Protein AF-V7HU45-F1 (afdb_monomer)

Structure (mmCIF, N/CA/C/O backbone):
data_AF-V7HU45-F1
#
_entry.id   AF-V7HU45-F1
#
loop_
_atom_site.group_PDB
_atom_site.id
_atom_site.type_symbol
_atom_site.label_atom_id
_atom_site.label_alt_id
_atom_site.label_comp_id
_atom_site.label_asym_id
_atom_site.label_entity_id
_atom_site.label_seq_id
_atom_site.pdbx_PDB_ins_code
_atom_site.Cartn_x
_atom_site.Cartn_y
_atom_site.Cartn_z
_atom_site.occupancy
_atom_site.B_iso_or_equiv
_atom_site.auth_seq_id
_atom_site.auth_comp_id
_atom_site.auth_asym_id
_atom_site.auth_atom_id
_atom_site.pdbx_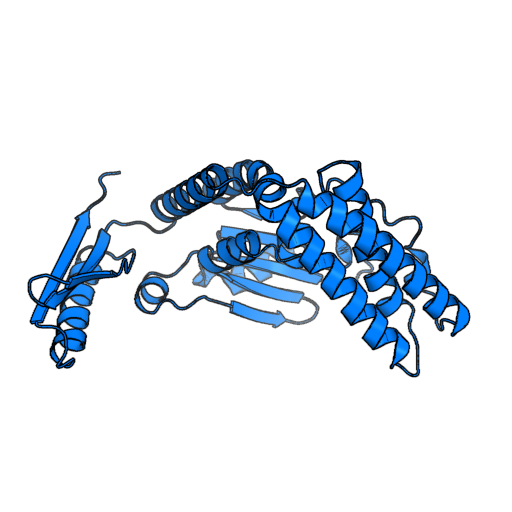PDB_model_num
ATOM 1 N N . MET A 1 1 ? -13.027 -24.525 -5.981 1.00 58.41 1 MET A N 1
ATOM 2 C CA . MET A 1 1 ? -11.658 -23.980 -5.895 1.00 58.41 1 MET A CA 1
ATOM 3 C C . MET A 1 1 ? -11.543 -22.680 -5.090 1.00 58.41 1 MET A C 1
ATOM 5 O O . MET A 1 1 ? -11.059 -22.754 -3.974 1.00 58.41 1 MET A O 1
ATOM 9 N N . PHE A 1 2 ? -12.002 -21.502 -5.554 1.00 62.69 2 PHE A N 1
ATOM 10 C CA . PHE A 1 2 ? -11.857 -20.245 -4.775 1.00 62.69 2 PHE A CA 1
ATOM 11 C C . PHE A 1 2 ? -12.547 -20.285 -3.397 1.00 62.69 2 PHE A C 1
ATOM 13 O O . PHE A 1 2 ? -11.939 -19.937 -2.389 1.00 62.69 2 PHE A O 1
ATOM 20 N N . LEU A 1 3 ? -13.785 -20.790 -3.336 1.00 64.62 3 LEU A N 1
ATOM 21 C CA . LEU A 1 3 ? -14.519 -20.965 -2.075 1.00 64.62 3 LEU A CA 1
ATOM 22 C C . LEU A 1 3 ? -13.834 -21.952 -1.114 1.00 64.62 3 LEU A C 1
ATOM 24 O O . LEU A 1 3 ? -13.905 -21.768 0.095 1.00 64.62 3 LEU A O 1
ATOM 28 N N . GLU A 1 4 ? -13.142 -22.968 -1.634 1.00 72.62 4 GLU A N 1
ATOM 29 C CA . GLU A 1 4 ? -12.383 -23.923 -0.813 1.00 72.62 4 GLU A CA 1
ATOM 30 C C . GLU A 1 4 ? -11.107 -23.286 -0.260 1.00 72.62 4 GLU A C 1
ATOM 32 O O . GLU A 1 4 ? -10.813 -23.463 0.918 1.00 72.62 4 GLU A O 1
ATOM 37 N N . LYS A 1 5 ? -10.396 -22.479 -1.066 1.00 70.12 5 LYS A N 1
ATOM 38 C CA . LYS A 1 5 ? -9.253 -21.685 -0.586 1.00 70.12 5 LYS A CA 1
ATOM 39 C C . LYS A 1 5 ? -9.692 -20.690 0.489 1.00 70.12 5 LYS A C 1
ATOM 41 O O . LYS A 1 5 ? -9.072 -20.638 1.542 1.00 70.12 5 LYS A O 1
ATOM 46 N N . LEU A 1 6 ? -10.797 -19.966 0.284 1.00 68.81 6 LEU A N 1
ATOM 47 C CA . LEU A 1 6 ? -11.360 -19.071 1.303 1.00 68.81 6 LEU A CA 1
ATOM 48 C C . LEU A 1 6 ? -11.744 -19.808 2.586 1.00 68.81 6 LEU A C 1
ATOM 50 O O . LEU A 1 6 ? -11.492 -19.298 3.674 1.00 68.81 6 LEU A O 1
ATOM 54 N N . LYS A 1 7 ? -12.339 -21.000 2.471 1.00 76.19 7 LYS A N 1
ATOM 55 C CA . LYS A 1 7 ? -12.671 -21.828 3.630 1.00 76.19 7 LYS A CA 1
ATOM 56 C C . LYS A 1 7 ? -11.409 -22.233 4.396 1.00 76.19 7 LYS A C 1
ATOM 58 O O . LYS A 1 7 ? -11.364 -22.018 5.598 1.00 76.19 7 LYS A O 1
ATOM 63 N N . LYS A 1 8 ? -10.369 -22.704 3.697 1.00 76.19 8 LYS A N 1
ATOM 64 C CA . LYS A 1 8 ? -9.066 -23.037 4.295 1.00 76.19 8 LYS A CA 1
ATOM 65 C C . LYS A 1 8 ? -8.423 -21.821 4.971 1.00 76.19 8 LYS A C 1
ATOM 67 O O . LYS A 1 8 ? -7.935 -21.938 6.083 1.00 76.19 8 LYS A O 1
ATOM 72 N N . ILE A 1 9 ? -8.456 -20.646 4.337 1.00 76.75 9 ILE A N 1
ATOM 73 C CA . ILE A 1 9 ? -7.937 -19.398 4.922 1.00 76.75 9 ILE A CA 1
ATOM 74 C C . ILE A 1 9 ? -8.707 -19.033 6.192 1.00 76.75 9 ILE A C 1
ATOM 76 O O . ILE A 1 9 ? -8.093 -18.666 7.186 1.00 76.75 9 ILE A O 1
ATOM 80 N N . LYS A 1 10 ? -10.039 -19.151 6.179 1.00 75.62 10 LYS A N 1
ATOM 81 C CA . LYS A 1 10 ? -10.849 -18.925 7.378 1.00 75.62 10 LYS A CA 1
ATOM 82 C C . LYS A 1 10 ? -10.515 -19.922 8.478 1.00 75.62 10 LYS A C 1
ATOM 84 O O . LYS A 1 10 ? -10.294 -19.485 9.588 1.00 75.62 10 LYS A O 1
ATOM 89 N N . GLU A 1 11 ? -10.398 -21.212 8.170 1.00 78.81 11 GLU A N 1
ATOM 90 C CA . GLU A 1 11 ? -9.990 -22.241 9.140 1.00 78.81 11 GLU A CA 1
ATOM 91 C C . GLU A 1 11 ? -8.598 -21.948 9.733 1.00 78.81 11 GLU A C 1
ATOM 93 O O . GLU A 1 11 ? -8.400 -22.087 10.935 1.00 78.81 11 GLU A O 1
ATOM 98 N N . LEU A 1 12 ? -7.649 -21.470 8.919 1.00 73.25 12 LEU A N 1
ATOM 99 C CA . LEU A 1 12 ? -6.307 -21.071 9.368 1.00 73.25 12 LEU A CA 1
ATOM 100 C C . LEU A 1 12 ? -6.298 -19.802 10.235 1.00 73.25 12 LEU A C 1
ATOM 102 O O . LEU A 1 12 ? -5.338 -19.568 10.967 1.00 73.25 12 LEU A O 1
ATOM 106 N N . LEU A 1 13 ? -7.324 -18.959 10.115 1.00 78.06 13 LEU A N 1
ATOM 107 C CA . LEU A 1 13 ? -7.414 -17.651 10.769 1.00 78.06 13 LEU A CA 1
ATOM 108 C C . LEU A 1 13 ? -8.564 -17.564 11.781 1.00 78.06 13 LEU A C 1
ATOM 110 O O . LEU A 1 13 ? -8.791 -16.485 12.326 1.00 78.06 13 LEU A O 1
ATOM 114 N N . ASP A 1 14 ? -9.270 -18.666 12.041 1.00 70.94 14 ASP A N 1
ATOM 115 C CA . ASP A 1 14 ? -10.485 -18.701 12.867 1.00 70.94 14 ASP A CA 1
ATOM 116 C C . ASP A 1 14 ? -10.176 -18.257 14.305 1.00 70.94 14 ASP A C 1
ATOM 118 O O . ASP A 1 14 ? -10.911 -17.481 14.910 1.00 70.94 14 ASP A O 1
ATOM 122 N N . GLU A 1 15 ? -8.993 -18.623 14.808 1.00 64.19 15 GLU A N 1
ATOM 123 C CA . GLU A 1 15 ? -8.490 -18.192 16.118 1.00 64.19 15 GLU A CA 1
ATOM 124 C C . GLU A 1 15 ? -8.082 -16.711 16.165 1.00 64.19 15 GLU A C 1
ATOM 126 O O . GLU A 1 15 ? -7.949 -16.137 17.245 1.00 64.19 15 GLU A O 1
ATOM 131 N N . LYS A 1 16 ? -7.864 -16.073 15.009 1.00 66.00 16 LYS A N 1
ATOM 132 C CA . LYS A 1 16 ? -7.289 -14.725 14.915 1.00 66.00 16 LYS A CA 1
ATOM 133 C C . LYS A 1 16 ? -8.318 -13.622 14.687 1.00 66.00 16 LYS A C 1
ATOM 135 O O . LYS A 1 16 ? -7.908 -12.491 14.476 1.00 66.00 16 LYS A O 1
ATOM 140 N N . GLN A 1 17 ? -9.622 -13.907 14.724 1.00 84.56 17 GLN A N 1
ATOM 141 C CA . GLN A 1 17 ? -10.673 -12.896 14.507 1.00 84.56 17 GLN A CA 1
ATOM 142 C C . GLN A 1 17 ? -10.457 -12.107 13.199 1.00 84.56 17 GLN A C 1
ATOM 144 O O . GLN A 1 17 ? -10.202 -10.901 13.186 1.00 84.56 17 GLN A O 1
ATOM 149 N N . LEU A 1 18 ? -10.506 -12.816 12.069 1.00 89.31 18 LEU A N 1
ATOM 150 C CA . LEU A 1 18 ? -10.385 -12.220 10.739 1.00 89.31 18 LEU A CA 1
ATOM 151 C C . LEU A 1 18 ? -11.484 -11.170 10.495 1.00 89.31 18 LEU A C 1
ATOM 153 O O . LEU A 1 18 ? -12.666 -11.514 10.448 1.00 89.31 18 LEU A O 1
ATOM 157 N N . ILE A 1 19 ? -11.086 -9.921 10.238 1.00 91.88 19 ILE A N 1
ATOM 158 C CA . ILE A 1 19 ? -12.010 -8.813 9.933 1.00 91.88 19 ILE A CA 1
ATOM 159 C C . ILE A 1 19 ? -11.983 -8.394 8.460 1.00 91.88 19 ILE A C 1
ATOM 161 O O . ILE A 1 19 ? -12.974 -7.881 7.948 1.00 91.88 19 ILE A O 1
ATOM 165 N N . GLY A 1 20 ? -10.884 -8.658 7.749 1.00 93.06 20 GLY A N 1
ATOM 166 C CA . GLY A 1 20 ? -10.739 -8.340 6.331 1.00 93.06 20 GLY A CA 1
ATOM 167 C C . GLY A 1 20 ? -9.758 -9.268 5.624 1.00 93.06 20 GLY A C 1
ATOM 168 O O . GLY A 1 20 ? -8.751 -9.671 6.196 1.00 93.06 20 GLY A O 1
ATOM 169 N N . LEU A 1 21 ? -10.029 -9.610 4.367 1.00 93.38 21 LEU A N 1
ATOM 170 C CA . LEU A 1 21 ? -9.139 -10.412 3.530 1.00 93.38 21 LEU A CA 1
ATOM 171 C C . LEU A 1 21 ? -9.082 -9.837 2.122 1.00 93.38 21 LEU A C 1
ATOM 173 O O . LEU A 1 21 ? -10.111 -9.668 1.464 1.00 93.38 21 LEU A O 1
ATOM 177 N N . PHE A 1 22 ? -7.865 -9.616 1.648 1.00 92.94 22 PHE A N 1
ATOM 178 C CA . PHE A 1 22 ? -7.586 -9.047 0.346 1.00 92.94 22 PHE A CA 1
ATOM 179 C C . PHE A 1 22 ? -6.799 -10.015 -0.529 1.00 92.94 22 PHE A C 1
ATOM 181 O O . PHE A 1 22 ? -5.861 -10.658 -0.058 1.00 92.94 22 P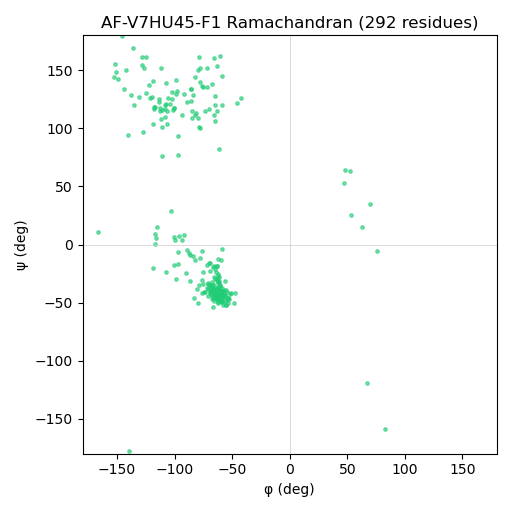HE A O 1
ATOM 188 N N . LEU A 1 23 ? -7.141 -10.061 -1.813 1.00 89.44 23 LEU A N 1
ATOM 189 C CA . LEU A 1 23 ? -6.271 -10.579 -2.859 1.00 89.44 23 LEU A CA 1
ATOM 190 C C . LEU A 1 23 ? -5.192 -9.538 -3.167 1.00 89.44 23 LEU A C 1
ATOM 192 O O . LEU A 1 23 ? -5.488 -8.348 -3.274 1.00 89.44 23 LEU A O 1
ATOM 196 N N . THR A 1 24 ? -3.945 -9.968 -3.323 1.00 87.81 24 THR A N 1
ATOM 197 C CA . THR A 1 24 ? -2.844 -9.083 -3.713 1.00 87.81 24 THR A CA 1
ATOM 198 C C . THR A 1 24 ? -1.919 -9.760 -4.722 1.00 87.81 24 THR A C 1
ATOM 200 O O . THR A 1 24 ? -2.171 -10.871 -5.183 1.00 87.81 24 THR A O 1
ATOM 203 N N . GLY A 1 25 ? -0.850 -9.066 -5.107 1.00 78.06 25 GLY A N 1
ATOM 204 C CA . GLY A 1 25 ? 0.170 -9.601 -5.997 1.00 78.06 25 GLY A CA 1
ATOM 205 C C . GLY A 1 25 ? -0.201 -9.506 -7.475 1.00 78.06 25 GLY A C 1
ATOM 206 O O . GLY A 1 25 ? -0.977 -8.656 -7.913 1.00 78.06 25 GLY A O 1
ATOM 207 N N . SER A 1 26 ? 0.437 -10.343 -8.296 1.00 64.81 26 SER A N 1
ATOM 208 C CA . SER A 1 26 ? 0.328 -10.227 -9.757 1.00 64.81 26 SER A CA 1
ATOM 209 C C . SER A 1 26 ? -1.029 -10.609 -10.342 1.00 64.81 26 SER A C 1
ATOM 211 O O . SER A 1 26 ? -1.296 -10.253 -11.492 1.00 64.81 26 SER A O 1
ATOM 213 N N . THR A 1 27 ? -1.863 -11.299 -9.569 1.00 63.81 27 THR A N 1
ATOM 214 C CA . THR A 1 27 ? -3.240 -11.674 -9.918 1.00 63.81 27 THR A CA 1
ATOM 215 C C . THR A 1 27 ? -4.146 -10.453 -10.100 1.00 63.81 27 THR A C 1
ATOM 217 O O . THR A 1 27 ? -5.083 -10.521 -10.890 1.00 63.81 27 THR A O 1
ATOM 220 N N . LEU A 1 28 ? -3.810 -9.303 -9.498 1.00 62.12 28 LEU A N 1
ATOM 221 C CA . LEU A 1 28 ? -4.546 -8.042 -9.663 1.00 62.12 28 LEU A CA 1
ATOM 222 C C . LEU A 1 28 ? -4.489 -7.453 -11.085 1.00 62.12 28 LEU A C 1
ATOM 224 O O . LEU A 1 28 ? -5.316 -6.625 -11.450 1.00 62.12 28 LEU A O 1
ATOM 228 N N . TYR A 1 29 ? -3.531 -7.866 -11.921 1.00 63.00 29 TYR A N 1
ATOM 229 C CA . TYR A 1 29 ? -3.272 -7.217 -13.217 1.00 63.00 29 TYR A CA 1
ATOM 230 C C . TYR A 1 29 ? -3.800 -7.988 -14.431 1.00 63.00 29 TYR A C 1
ATOM 232 O O . TYR A 1 29 ? -3.202 -7.915 -15.509 1.00 63.00 29 TYR A O 1
ATOM 240 N N . ASN A 1 30 ? -4.872 -8.777 -14.281 1.00 53.16 30 ASN A N 1
ATOM 241 C CA . ASN A 1 30 ? -5.382 -9.663 -15.340 1.00 53.16 30 ASN A CA 1
ATOM 242 C C . ASN A 1 30 ? -4.300 -10.600 -15.925 1.00 53.16 30 ASN A C 1
ATOM 244 O O . ASN A 1 30 ? -4.383 -11.045 -17.079 1.00 53.16 30 ASN A O 1
ATOM 248 N N . ALA A 1 31 ? -3.256 -10.903 -15.143 1.00 46.56 31 ALA A N 1
ATOM 249 C CA . ALA A 1 31 ? -2.416 -12.054 -15.417 1.00 46.56 31 ALA A CA 1
ATOM 250 C C . ALA A 1 31 ? -3.327 -13.258 -15.194 1.00 46.56 31 ALA A C 1
ATOM 252 O O . ALA A 1 31 ? -3.816 -13.443 -14.084 1.00 46.56 31 ALA A O 1
ATOM 253 N N . LYS A 1 32 ? -3.658 -13.978 -16.273 1.00 41.69 32 LYS A N 1
ATOM 254 C CA . LYS A 1 32 ? -4.540 -15.146 -16.218 1.00 41.69 32 LYS A CA 1
ATOM 255 C C . LYS A 1 32 ? -4.161 -15.987 -14.999 1.00 41.69 32 LYS A C 1
ATOM 257 O O . LYS A 1 32 ? -2.981 -16.305 -14.835 1.00 41.69 32 LYS A O 1
ATOM 262 N N . LEU A 1 33 ? -5.158 -16.273 -14.162 1.00 44.25 33 LEU A N 1
ATOM 263 C CA . LEU A 1 33 ? -5.100 -17.315 -13.147 1.00 44.25 33 LEU A CA 1
ATOM 264 C C . LEU A 1 33 ? -4.887 -18.628 -13.903 1.00 44.25 33 LEU A C 1
ATOM 266 O O . LEU A 1 33 ? -5.844 -19.304 -14.261 1.00 44.25 33 LEU A O 1
ATOM 270 N N . ASP A 1 34 ? -3.643 -18.925 -14.258 1.00 46.31 34 ASP A N 1
ATOM 271 C CA . ASP A 1 34 ? -3.279 -20.292 -14.583 1.00 46.31 34 ASP A CA 1
ATOM 272 C C . ASP A 1 34 ? -3.383 -21.074 -13.269 1.00 46.31 34 ASP A C 1
ATOM 274 O O . ASP A 1 34 ? -2.971 -20.573 -12.219 1.00 46.31 34 ASP A O 1
ATOM 278 N N . ASP A 1 35 ? -3.934 -22.287 -13.319 1.00 46.06 35 ASP A N 1
ATOM 279 C CA . ASP A 1 35 ? -4.343 -23.086 -12.150 1.00 46.06 35 ASP A CA 1
ATOM 280 C C . ASP A 1 35 ? -3.210 -23.413 -11.144 1.00 46.06 35 ASP A C 1
ATOM 282 O O . ASP A 1 35 ? -3.473 -23.965 -10.080 1.00 46.06 35 ASP A O 1
ATOM 286 N N . ASN A 1 36 ? -1.962 -23.029 -11.445 1.00 51.72 36 ASN A N 1
ATOM 287 C CA . ASN A 1 36 ? -0.753 -23.259 -10.647 1.00 51.72 36 ASN A CA 1
ATOM 288 C C . ASN A 1 36 ? -0.086 -21.971 -10.115 1.00 51.72 36 ASN A C 1
ATOM 290 O O . ASN A 1 36 ? 1.090 -22.008 -9.749 1.00 51.72 36 ASN A O 1
ATOM 294 N N . GLN A 1 37 ? -0.754 -20.812 -10.134 1.00 58.06 37 GLN A N 1
ATOM 295 C CA . GLN A 1 37 ? -0.135 -19.573 -9.646 1.00 58.06 37 GLN A CA 1
ATOM 296 C C . GLN A 1 37 ? -0.245 -19.410 -8.125 1.00 58.06 37 GLN A C 1
ATOM 298 O O . GLN A 1 37 ? -1.340 -19.446 -7.558 1.00 58.06 37 GLN A O 1
ATOM 303 N N . GLU A 1 38 ? 0.911 -19.151 -7.501 1.00 67.12 38 GLU A N 1
ATOM 304 C CA . GLU A 1 38 ? 1.028 -18.635 -6.134 1.00 67.12 38 GLU A CA 1
ATOM 305 C C . GLU A 1 38 ? 0.049 -17.470 -5.953 1.00 67.12 38 GLU A C 1
ATOM 307 O O . GLU A 1 38 ? 0.059 -16.503 -6.723 1.00 67.12 38 GLU A O 1
ATOM 312 N N . THR A 1 39 ? -0.851 -17.597 -4.981 1.00 78.12 39 THR A N 1
ATOM 313 C CA . THR A 1 39 ? -1.854 -16.576 -4.694 1.00 78.12 39 THR A CA 1
ATOM 314 C 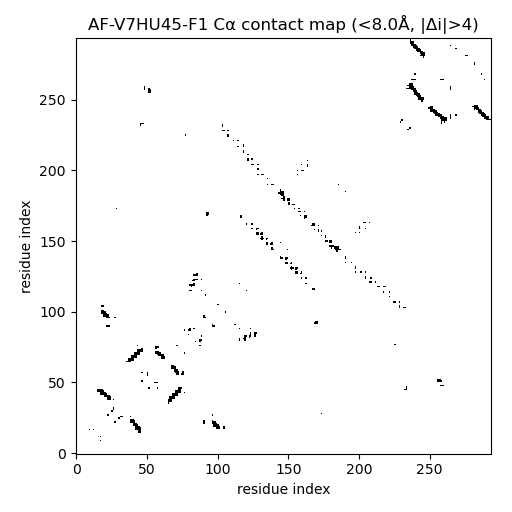C . THR A 1 39 ? -1.473 -15.858 -3.410 1.00 78.12 39 THR A C 1
ATOM 316 O O . THR A 1 39 ? -1.476 -16.454 -2.332 1.00 78.12 39 THR A O 1
ATOM 319 N N . ASP A 1 40 ? -1.158 -14.571 -3.544 1.00 88.50 40 ASP A N 1
ATOM 320 C CA . ASP A 1 40 ? -0.825 -13.711 -2.418 1.00 88.50 40 ASP A CA 1
ATOM 321 C C . ASP A 1 40 ? -2.102 -13.124 -1.800 1.00 88.50 40 ASP A C 1
ATOM 323 O O . ASP A 1 40 ? -2.963 -12.573 -2.497 1.00 88.50 40 ASP A O 1
ATOM 327 N N . TYR A 1 41 ? -2.191 -13.164 -0.475 1.00 91.38 41 TYR A N 1
ATOM 328 C CA . TYR A 1 41 ? -3.271 -12.574 0.302 1.00 91.38 41 TYR A CA 1
ATOM 329 C C . TYR A 1 41 ? -2.736 -11.637 1.381 1.00 91.38 41 TYR A C 1
ATOM 331 O O . TYR A 1 41 ? -1.646 -11.819 1.929 1.00 91.38 41 TYR A O 1
ATOM 339 N N . ILE A 1 42 ? -3.551 -10.645 1.732 1.00 94.56 42 ILE A N 1
ATOM 340 C CA . ILE A 1 42 ? -3.373 -9.848 2.944 1.00 94.56 42 ILE A CA 1
ATOM 341 C C . ILE A 1 42 ? -4.595 -10.053 3.831 1.00 94.56 42 ILE A C 1
ATOM 343 O O . ILE A 1 42 ? -5.712 -9.722 3.441 1.00 94.56 42 ILE A O 1
ATOM 347 N N . ALA A 1 43 ? -4.379 -10.595 5.023 1.00 94.12 43 ALA A N 1
ATOM 348 C CA . ALA A 1 43 ? -5.385 -10.725 6.062 1.00 94.12 43 ALA A CA 1
ATOM 349 C C . ALA A 1 43 ? -5.239 -9.583 7.071 1.00 94.12 43 ALA A C 1
ATOM 351 O O . ALA A 1 43 ? -4.142 -9.301 7.556 1.00 94.12 43 ALA A O 1
ATOM 352 N N . VAL A 1 44 ? -6.358 -8.949 7.398 1.00 94.00 44 VAL A N 1
ATOM 353 C CA . VAL A 1 44 ? -6.478 -7.979 8.481 1.00 94.00 44 VAL A CA 1
ATOM 354 C C . VAL A 1 44 ? -7.264 -8.643 9.599 1.00 94.00 44 VAL A C 1
ATOM 356 O O . VAL A 1 44 ? -8.394 -9.093 9.395 1.00 94.00 44 VAL A O 1
ATOM 359 N N . VAL A 1 45 ? -6.645 -8.725 10.767 1.00 91.25 45 VAL A N 1
ATOM 360 C CA . VAL A 1 45 ? -7.214 -9.343 11.966 1.00 91.25 45 VAL A CA 1
ATOM 361 C C . VAL A 1 45 ? -7.498 -8.287 13.024 1.00 91.25 45 VAL A C 1
ATOM 363 O O . VAL A 1 45 ? -6.839 -7.240 13.049 1.00 91.25 45 VAL A O 1
ATOM 366 N N . ALA A 1 46 ? -8.481 -8.544 13.885 1.00 86.75 46 ALA A N 1
ATOM 367 C CA . ALA A 1 46 ? -8.711 -7.697 15.047 1.00 86.75 46 ALA A CA 1
ATOM 368 C C . ALA A 1 46 ? -7.454 -7.664 15.935 1.00 86.75 46 ALA A C 1
ATOM 370 O O . ALA A 1 46 ? -6.705 -8.639 16.033 1.00 86.75 46 ALA A O 1
ATOM 371 N N . ASP A 1 47 ? -7.183 -6.519 16.558 1.00 82.69 47 ASP A N 1
ATOM 372 C CA . ASP A 1 47 ? -6.115 -6.433 17.549 1.00 82.69 47 ASP A CA 1
ATOM 373 C C . ASP A 1 47 ? -6.545 -7.161 18.831 1.00 82.69 47 ASP A C 1
ATOM 375 O O . ASP A 1 47 ? -7.648 -6.944 19.332 1.00 82.69 47 ASP A O 1
ATOM 379 N N . VAL A 1 48 ? -5.654 -7.968 19.411 1.00 77.44 48 VAL A N 1
ATOM 380 C CA . VAL A 1 48 ? -5.908 -8.574 20.724 1.00 77.44 48 VAL A CA 1
ATOM 381 C C . VAL A 1 48 ? -5.576 -7.582 21.849 1.00 77.44 48 VAL A C 1
ATOM 383 O O . VAL A 1 48 ? -4.583 -6.854 21.745 1.00 77.44 48 VAL A O 1
ATOM 386 N N . PRO A 1 49 ? -6.334 -7.563 22.965 1.00 70.25 49 PRO A N 1
ATOM 387 C CA . PRO A 1 49 ? -6.108 -6.651 24.096 1.00 70.25 49 PRO A CA 1
ATOM 388 C C . PRO A 1 49 ? -4.648 -6.563 24.570 1.00 70.25 49 PRO A C 1
ATOM 390 O O . PRO A 1 49 ? -4.110 -5.479 24.808 1.00 70.25 49 PRO A O 1
ATOM 393 N N . GLN A 1 50 ? -3.965 -7.708 24.634 1.00 67.12 50 GLN A N 1
ATOM 394 C CA . GLN A 1 50 ? -2.576 -7.801 25.085 1.00 67.12 50 GLN A CA 1
ATOM 395 C C . GLN A 1 50 ? -1.587 -7.035 24.184 1.00 67.12 50 GLN A C 1
ATOM 397 O O . GLN A 1 50 ? -0.575 -6.504 24.659 1.00 67.12 50 GLN A O 1
ATOM 402 N N . ASP A 1 51 ? -1.872 -6.933 22.888 1.00 75.12 51 ASP A N 1
ATOM 403 C CA . ASP A 1 51 ? -1.021 -6.218 21.935 1.00 75.12 51 ASP A CA 1
ATOM 404 C C . ASP A 1 51 ? -1.162 -4.704 22.067 1.00 75.12 51 ASP A C 1
ATOM 406 O O . ASP A 1 51 ? -0.238 -3.955 21.730 1.00 75.12 51 ASP A O 1
ATOM 410 N N . PHE A 1 52 ? -2.286 -4.218 22.601 1.00 68.06 52 PHE A N 1
ATOM 411 C CA . PHE A 1 52 ? -2.402 -2.810 22.960 1.00 68.06 52 PHE A CA 1
ATOM 412 C C . PHE A 1 52 ? -1.480 -2.457 24.117 1.00 68.06 52 PHE A C 1
ATOM 414 O O . PHE A 1 52 ? -0.720 -1.495 24.016 1.00 68.06 52 PHE A O 1
ATOM 421 N N . LEU A 1 53 ? -1.486 -3.283 25.163 1.00 64.25 53 LEU A N 1
ATOM 422 C CA . LEU A 1 53 ? -0.663 -3.081 26.353 1.00 64.25 53 LEU A CA 1
ATOM 423 C C . LEU A 1 53 ? 0.831 -3.107 26.072 1.00 64.25 53 LEU A C 1
ATOM 425 O O . LEU A 1 53 ? 1.595 -2.336 26.645 1.00 64.25 53 LEU A O 1
ATOM 429 N N . THR A 1 54 ? 1.256 -3.994 25.179 1.00 71.38 54 THR A N 1
ATOM 430 C CA . THR A 1 54 ? 2.672 -4.128 24.830 1.00 71.38 54 THR A CA 1
ATOM 431 C C . THR A 1 54 ? 3.105 -3.195 23.699 1.00 71.38 54 THR A C 1
ATOM 433 O O . THR A 1 54 ? 4.293 -3.138 23.382 1.00 71.38 54 THR A O 1
ATOM 436 N N . GLY A 1 55 ? 2.162 -2.487 23.065 1.00 73.69 55 GLY A N 1
ATOM 437 C CA . GLY A 1 55 ? 2.414 -1.680 21.869 1.00 73.69 55 GLY A CA 1
ATOM 438 C C . GLY A 1 55 ? 2.882 -2.496 20.659 1.00 73.69 55 GLY A C 1
ATOM 439 O O . GLY A 1 55 ? 3.421 -1.926 19.709 1.00 73.69 55 GLY A O 1
ATOM 440 N N . LYS A 1 56 ? 2.725 -3.824 20.693 1.00 77.38 56 LYS A N 1
ATOM 441 C CA . LYS A 1 56 ? 3.136 -4.712 19.606 1.00 77.38 56 LYS A CA 1
ATOM 442 C C . LYS A 1 56 ? 2.101 -4.702 18.488 1.00 77.38 56 LYS A C 1
ATOM 444 O O . LYS A 1 56 ? 0.909 -4.512 18.710 1.00 77.38 56 LYS A O 1
ATOM 449 N N . PHE A 1 57 ? 2.594 -4.916 17.276 1.00 84.00 57 PHE A N 1
ATOM 450 C CA . PHE A 1 57 ? 1.777 -5.163 16.098 1.00 84.00 57 PHE A CA 1
ATOM 451 C C . PHE A 1 57 ? 1.903 -6.631 15.704 1.00 84.00 57 PHE A C 1
ATOM 453 O O . PHE A 1 57 ? 3.014 -7.171 15.710 1.00 84.00 57 PHE A O 1
ATOM 460 N N . VAL A 1 58 ? 0.789 -7.250 15.315 1.00 84.06 58 VAL A N 1
ATOM 461 C CA . VAL A 1 58 ? 0.810 -8.580 14.696 1.00 84.06 58 VAL A CA 1
ATOM 462 C C . VAL A 1 58 ? 1.195 -8.419 13.237 1.00 84.06 58 VAL A C 1
ATOM 464 O O . VAL A 1 58 ? 0.388 -7.938 12.448 1.00 84.06 58 VAL A O 1
ATOM 467 N N . SER A 1 59 ? 2.408 -8.850 12.893 1.00 89.06 59 SER A N 1
ATOM 468 C CA . SER A 1 59 ? 2.910 -8.915 11.521 1.00 89.06 59 SER A CA 1
ATOM 469 C C . SER A 1 59 ? 3.439 -10.316 11.264 1.00 89.06 59 SER A C 1
ATOM 471 O O . SER A 1 59 ? 4.583 -10.621 11.600 1.00 89.06 59 SER A O 1
ATOM 473 N N . GLU A 1 60 ? 2.624 -11.165 10.663 1.00 90.81 60 GLU A N 1
ATOM 474 C CA . GLU A 1 60 ? 2.979 -12.560 10.413 1.00 90.81 60 GLU A CA 1
ATOM 475 C C . GLU A 1 60 ? 2.841 -12.906 8.934 1.00 90.81 60 GLU A C 1
ATOM 477 O O . GLU A 1 60 ? 2.176 -12.207 8.169 1.00 90.81 60 GLU A O 1
ATOM 482 N N . GLN A 1 61 ? 3.488 -13.992 8.529 1.00 90.69 61 GLN A N 1
ATOM 483 C CA . GLN A 1 61 ? 3.344 -14.553 7.197 1.00 90.69 61 GLN A CA 1
ATOM 484 C C . GLN A 1 61 ? 3.094 -16.050 7.331 1.00 90.69 61 GLN A C 1
ATOM 486 O O . GLN A 1 61 ? 3.855 -16.747 8.001 1.00 90.69 61 GLN A O 1
ATOM 491 N N . LEU A 1 62 ? 2.024 -16.525 6.705 1.00 87.56 62 LEU A N 1
ATOM 492 C CA . LEU A 1 62 ? 1.660 -17.930 6.650 1.00 87.56 62 LEU A CA 1
ATOM 493 C C . LEU A 1 62 ? 1.779 -18.401 5.205 1.00 87.56 62 LEU A C 1
ATOM 495 O O . LEU A 1 62 ? 1.139 -17.844 4.319 1.00 87.56 62 LEU A O 1
ATOM 499 N N . ILE A 1 63 ? 2.599 -19.425 4.984 1.00 86.75 63 ILE A N 1
ATOM 500 C CA . ILE A 1 63 ? 2.827 -20.022 3.668 1.00 86.75 63 ILE A CA 1
ATOM 501 C C . ILE A 1 63 ? 2.353 -21.468 3.735 1.00 86.75 63 ILE A C 1
ATOM 503 O O . ILE A 1 63 ? 2.876 -22.254 4.521 1.00 86.75 63 ILE A O 1
ATOM 507 N N . GLU A 1 64 ? 1.365 -21.810 2.915 1.00 82.69 64 GLU A N 1
ATOM 508 C CA . GLU A 1 64 ? 0.704 -23.112 2.931 1.00 82.69 64 GLU A CA 1
ATOM 509 C C . GLU A 1 64 ? 0.416 -23.561 1.491 1.00 82.69 64 GLU A C 1
ATOM 511 O O . GLU A 1 64 ? -0.594 -23.203 0.883 1.00 82.69 64 GLU A O 1
ATOM 516 N N . GLY A 1 65 ? 1.331 -24.351 0.926 1.00 83.62 65 GLY A N 1
ATOM 517 C CA . GLY A 1 65 ? 1.272 -24.758 -0.478 1.00 83.62 65 GLY A CA 1
ATOM 518 C C . GLY A 1 65 ? 1.484 -23.574 -1.425 1.00 83.62 65 GLY A C 1
ATOM 519 O O . GLY A 1 65 ? 2.535 -22.944 -1.399 1.00 83.62 65 GLY A O 1
ATOM 520 N N . ASP A 1 66 ? 0.490 -23.291 -2.265 1.00 79.25 66 ASP A N 1
ATOM 521 C CA . ASP A 1 66 ? 0.460 -22.182 -3.229 1.00 79.25 66 ASP A CA 1
ATOM 522 C C . ASP A 1 66 ? -0.177 -20.898 -2.658 1.00 79.25 66 ASP A C 1
ATOM 524 O O . ASP A 1 66 ? -0.451 -19.952 -3.399 1.00 79.25 66 ASP A O 1
ATOM 528 N N . VAL A 1 67 ? -0.458 -20.872 -1.354 1.00 83.00 67 VAL A N 1
ATOM 529 C CA . VAL A 1 67 ? -1.097 -19.752 -0.660 1.00 83.00 67 VAL A CA 1
ATOM 530 C C . VAL A 1 67 ? -0.074 -19.052 0.234 1.00 83.00 67 VAL A C 1
ATOM 532 O O . VAL A 1 67 ? 0.458 -19.666 1.159 1.00 83.00 67 VAL A O 1
ATOM 535 N N . ASP A 1 68 ? 0.165 -17.764 -0.021 1.00 88.56 68 ASP A N 1
ATOM 536 C CA . ASP A 1 68 ? 0.978 -16.880 0.825 1.00 88.56 68 ASP A CA 1
ATOM 537 C C . ASP A 1 68 ? 0.078 -15.808 1.454 1.00 88.56 68 ASP A C 1
ATOM 539 O O . ASP A 1 68 ? -0.541 -15.013 0.748 1.00 88.56 68 ASP A O 1
ATOM 543 N N . ILE A 1 69 ? -0.030 -15.789 2.783 1.00 90.88 69 ILE A N 1
ATOM 544 C CA . ILE A 1 69 ? -0.891 -14.865 3.528 1.00 90.88 69 ILE A CA 1
ATOM 545 C C . ILE A 1 69 ? -0.035 -13.993 4.433 1.00 90.88 69 ILE A C 1
ATOM 547 O O . ILE A 1 69 ? 0.554 -14.469 5.402 1.00 90.88 69 ILE A O 1
ATOM 551 N N . LYS A 1 70 ? -0.048 -12.685 4.189 1.00 93.75 70 LYS A N 1
ATOM 552 C CA . LYS A 1 70 ? 0.483 -11.695 5.132 1.00 93.75 70 LYS A CA 1
ATOM 553 C C . LYS A 1 70 ? -0.621 -11.262 6.075 1.00 93.75 70 LYS A C 1
ATOM 555 O O . LYS A 1 70 ? -1.655 -10.776 5.632 1.00 93.75 70 LYS A O 1
ATOM 560 N N . ILE A 1 71 ? -0.397 -11.433 7.367 1.00 92.94 71 ILE A N 1
ATOM 561 C CA . ILE A 1 71 ? -1.362 -11.127 8.416 1.00 92.94 71 ILE A CA 1
ATOM 562 C C . ILE A 1 71 ? -0.913 -9.846 9.111 1.00 92.94 71 ILE A C 1
ATOM 564 O O . ILE A 1 71 ? 0.220 -9.762 9.590 1.00 92.94 71 ILE A O 1
ATOM 568 N N . TYR A 1 72 ? -1.814 -8.870 9.173 1.00 94.69 72 TYR A N 1
ATOM 569 C CA . TYR A 1 72 ? -1.627 -7.615 9.889 1.00 94.69 72 TYR A CA 1
ATOM 570 C C . TYR A 1 72 ? -2.727 -7.429 10.929 1.00 94.69 72 TYR A C 1
ATOM 572 O O . TYR A 1 72 ? -3.902 -7.620 10.615 1.00 94.69 72 TYR A O 1
ATOM 580 N N . SER A 1 73 ? -2.375 -6.977 12.136 1.00 91.75 73 SER A N 1
ATOM 581 C CA . SER A 1 73 ? -3.392 -6.414 13.033 1.00 91.75 73 SER A CA 1
ATOM 582 C C . SER A 1 73 ? -4.010 -5.160 12.415 1.00 91.75 73 SER A C 1
ATOM 584 O O . SER A 1 73 ? -3.364 -4.466 11.617 1.00 91.75 73 SER A O 1
ATOM 586 N N . PHE A 1 74 ? -5.251 -4.843 12.783 1.00 90.94 74 PHE A N 1
ATOM 587 C CA . PHE A 1 74 ? -5.946 -3.660 12.281 1.00 90.94 74 PHE A CA 1
ATOM 588 C C . PHE A 1 74 ? -5.121 -2.381 12.470 1.00 90.94 74 PHE A C 1
ATOM 590 O O . PHE A 1 74 ? -4.913 -1.630 11.513 1.00 90.94 74 PHE A O 1
ATOM 597 N N . ARG A 1 75 ? -4.553 -2.157 13.662 1.00 88.75 75 ARG A N 1
ATOM 598 C CA . ARG A 1 75 ? -3.673 -1.003 13.905 1.00 88.75 75 ARG A CA 1
ATOM 599 C C . ARG A 1 75 ? -2.453 -0.981 12.994 1.00 88.75 75 ARG A C 1
ATOM 601 O O . ARG A 1 75 ? -2.063 0.092 12.530 1.00 88.75 75 ARG A O 1
ATOM 608 N N . GLN A 1 76 ? -1.835 -2.131 12.722 1.00 92.19 76 GLN A N 1
ATOM 609 C CA . GLN A 1 76 ? -0.701 -2.170 11.804 1.00 92.19 76 GLN A CA 1
ATOM 610 C C . GLN A 1 76 ? -1.130 -1.839 10.379 1.00 92.19 76 GLN A C 1
ATOM 612 O O . GLN A 1 76 ? -0.455 -1.059 9.707 1.00 92.19 76 GLN A O 1
ATOM 617 N N . PHE A 1 77 ? -2.252 -2.396 9.927 1.00 93.25 77 PHE A N 1
ATOM 618 C CA . PHE A 1 77 ? -2.829 -2.097 8.622 1.00 93.25 77 PHE A CA 1
ATOM 619 C C . PHE A 1 77 ? -3.065 -0.586 8.460 1.00 93.25 77 PHE A C 1
ATOM 621 O O . PHE A 1 77 ? -2.523 0.030 7.541 1.00 93.25 77 PHE A O 1
ATOM 628 N N . VAL A 1 78 ? -3.752 0.032 9.424 1.00 89.50 78 VAL A N 1
ATOM 629 C CA . VAL A 1 78 ? -3.971 1.486 9.538 1.00 89.50 78 VAL A CA 1
ATOM 630 C C . VAL A 1 78 ? -2.646 2.258 9.497 1.00 89.50 78 VAL A C 1
ATOM 632 O O . VAL A 1 78 ? -2.501 3.233 8.756 1.00 89.50 78 VAL A O 1
ATOM 635 N N . GLN A 1 79 ? -1.631 1.811 10.239 1.00 88.50 79 GLN A N 1
ATOM 636 C CA . GLN A 1 79 ? -0.325 2.467 10.252 1.00 88.50 79 GLN A CA 1
ATOM 637 C C . GLN A 1 79 ? 0.381 2.387 8.890 1.00 88.50 79 GLN A C 1
ATOM 639 O O . GLN A 1 79 ? 1.032 3.347 8.468 1.00 88.50 79 GLN A O 1
ATOM 644 N N . LEU A 1 80 ? 0.282 1.255 8.193 1.00 91.31 80 LEU A N 1
ATOM 645 C CA . LEU A 1 80 ? 0.875 1.074 6.869 1.00 91.31 80 LEU A CA 1
ATOM 646 C C . LEU A 1 80 ? 0.187 1.958 5.825 1.00 91.31 80 LEU A C 1
ATOM 648 O O . LEU A 1 80 ? 0.878 2.556 4.998 1.00 91.31 80 LEU A O 1
ATOM 652 N N . VAL A 1 81 ? -1.136 2.105 5.915 1.00 88.50 81 VAL A N 1
ATOM 653 C CA . VAL A 1 81 ? -1.912 3.068 5.124 1.00 88.50 81 VAL A CA 1
ATOM 654 C C . VAL A 1 81 ? -1.403 4.494 5.366 1.00 88.50 81 VAL A C 1
ATOM 656 O O . VAL A 1 81 ? -1.007 5.177 4.420 1.00 88.50 81 VAL A O 1
ATOM 659 N N . LEU A 1 82 ? -1.293 4.923 6.629 1.00 83.50 82 LEU A N 1
ATOM 660 C CA . LEU A 1 82 ? -0.796 6.258 7.003 1.00 83.50 82 LEU A CA 1
ATOM 661 C C . LEU A 1 82 ? 0.643 6.536 6.563 1.00 83.50 82 LEU A C 1
ATOM 663 O O . LEU A 1 82 ? 1.011 7.680 6.267 1.00 83.50 82 LEU A O 1
ATOM 667 N N . LYS A 1 83 ? 1.485 5.501 6.551 1.00 85.50 83 LYS A N 1
ATOM 668 C CA . LYS A 1 83 ? 2.869 5.569 6.064 1.00 85.50 83 LYS A CA 1
ATOM 669 C C . LYS A 1 83 ? 2.951 5.595 4.537 1.00 85.50 83 LYS A C 1
ATOM 671 O O . LYS A 1 83 ? 4.039 5.794 4.003 1.00 85.50 83 LYS A O 1
ATOM 676 N N . GLY A 1 84 ? 1.827 5.438 3.843 1.00 83.56 84 GLY A N 1
ATOM 677 C CA . GLY A 1 84 ? 1.769 5.410 2.392 1.00 83.56 84 GLY A CA 1
ATOM 678 C C . GLY A 1 84 ? 2.406 4.156 1.803 1.00 83.56 84 GLY A C 1
ATOM 679 O O . GLY A 1 84 ? 3.058 4.246 0.764 1.00 83.56 84 GLY A O 1
ATOM 680 N N . ASN A 1 85 ? 2.284 3.005 2.479 1.00 88.00 85 ASN A N 1
ATOM 681 C CA . ASN A 1 85 ? 2.856 1.748 2.004 1.00 88.00 85 ASN A CA 1
ATOM 682 C C . ASN A 1 85 ? 2.204 1.343 0.668 1.00 88.00 85 ASN A C 1
ATOM 684 O O . ASN A 1 85 ? 1.021 1.008 0.665 1.00 88.00 85 ASN A O 1
ATOM 688 N N . PRO A 1 86 ? 2.946 1.304 -0.453 1.00 84.56 86 PRO A N 1
ATOM 689 C CA . PRO A 1 86 ? 2.355 1.071 -1.768 1.00 84.56 86 PRO A CA 1
ATOM 690 C C . PRO A 1 86 ? 1.625 -0.266 -1.904 1.00 84.56 86 PRO A C 1
ATOM 692 O O . PRO A 1 86 ? 0.603 -0.311 -2.571 1.00 84.56 86 PRO A O 1
ATOM 695 N N . ASN A 1 87 ? 2.100 -1.329 -1.246 1.00 86.81 87 ASN A N 1
ATOM 696 C CA . ASN A 1 87 ? 1.465 -2.649 -1.324 1.00 86.81 87 ASN A CA 1
ATOM 697 C C . ASN A 1 87 ? 0.109 -2.670 -0.609 1.00 86.81 87 ASN A C 1
ATOM 699 O O . ASN A 1 87 ? -0.801 -3.362 -1.044 1.00 86.81 87 ASN A O 1
ATOM 703 N N . ILE A 1 88 ? -0.022 -1.915 0.488 1.00 89.50 88 ILE A N 1
ATOM 704 C CA . ILE A 1 88 ? -1.299 -1.766 1.195 1.00 89.50 88 ILE A CA 1
ATOM 705 C C . ILE A 1 88 ? -2.215 -0.812 0.435 1.00 89.50 88 ILE A C 1
ATOM 707 O O . ILE A 1 88 ? -3.399 -1.080 0.285 1.00 89.50 88 ILE A O 1
ATOM 711 N N . LEU A 1 89 ? -1.666 0.284 -0.089 1.00 84.94 89 LEU A N 1
ATOM 712 C CA . LEU A 1 89 ? -2.433 1.269 -0.847 1.00 84.94 89 LEU A CA 1
ATOM 713 C C . LEU A 1 89 ? -2.978 0.721 -2.169 1.00 84.94 89 LEU A C 1
ATOM 715 O O . LEU A 1 89 ? -4.035 1.146 -2.627 1.00 84.94 89 LEU A O 1
ATOM 719 N N . GLU A 1 90 ? -2.290 -0.254 -2.752 1.00 81.31 90 GLU A N 1
ATOM 720 C CA . GLU A 1 90 ? -2.746 -0.969 -3.936 1.00 81.31 90 GLU A CA 1
ATOM 721 C C . GLU A 1 90 ? -4.072 -1.717 -3.714 1.00 81.31 90 GLU A C 1
ATOM 723 O O . GLU A 1 90 ? -4.871 -1.828 -4.642 1.00 81.31 90 GLU A O 1
ATOM 728 N N . LEU A 1 91 ? -4.363 -2.138 -2.480 1.00 86.44 91 LEU A N 1
ATOM 729 C CA . LEU A 1 91 ? -5.609 -2.833 -2.141 1.00 86.44 91 LEU A CA 1
ATOM 730 C C . LEU A 1 91 ? -6.853 -1.964 -2.376 1.00 86.44 91 LEU A C 1
ATOM 732 O O . LEU A 1 91 ? -7.926 -2.494 -2.638 1.00 86.44 91 LEU A O 1
ATOM 736 N N . PHE A 1 92 ? -6.698 -0.639 -2.332 1.00 82.69 92 PHE A N 1
ATOM 737 C CA . PHE A 1 92 ? -7.782 0.334 -2.495 1.00 82.69 92 PHE A CA 1
ATOM 738 C C . PHE A 1 92 ? -8.019 0.746 -3.958 1.00 82.69 92 PHE A C 1
ATOM 740 O O . PHE A 1 92 ? -8.941 1.509 -4.240 1.00 82.69 92 PHE A O 1
ATOM 747 N N . VAL A 1 93 ? -7.186 0.272 -4.892 1.00 76.75 93 VAL A N 1
ATOM 748 C CA . VAL A 1 93 ? -7.255 0.619 -6.327 1.00 76.75 93 VAL A CA 1
ATOM 749 C C . VAL A 1 93 ? -8.402 -0.093 -7.029 1.00 76.75 93 VAL A C 1
ATOM 751 O O . VAL A 1 93 ? -9.012 0.457 -7.949 1.00 76.75 93 VAL A O 1
ATOM 754 N N . ASP A 1 94 ? -8.687 -1.316 -6.591 1.00 77.62 94 ASP A N 1
ATOM 755 C CA . ASP A 1 94 ? -9.791 -2.129 -7.072 1.00 77.62 94 ASP A CA 1
ATOM 756 C C . ASP A 1 94 ? -10.511 -2.763 -5.879 1.00 77.62 94 ASP A C 1
ATOM 758 O O . ASP A 1 94 ? -9.931 -3.533 -5.116 1.00 77.62 94 ASP A O 1
ATOM 762 N N . LYS A 1 95 ? -11.802 -2.452 -5.725 1.00 81.12 95 LYS A N 1
ATOM 763 C CA . LYS A 1 95 ? -12.629 -3.026 -4.657 1.00 81.12 95 LYS A CA 1
ATOM 764 C C . LYS A 1 95 ? -12.802 -4.540 -4.807 1.00 81.12 95 LYS A C 1
ATOM 766 O O . LYS A 1 95 ? -13.086 -5.195 -3.809 1.00 81.12 95 LYS A O 1
ATOM 771 N N . SER A 1 96 ? -12.605 -5.099 -6.006 1.00 82.81 96 SER A N 1
ATOM 772 C CA . SER A 1 96 ? -12.650 -6.547 -6.238 1.00 82.81 96 SER A CA 1
ATOM 773 C C . SER A 1 96 ? -11.553 -7.307 -5.479 1.00 82.81 96 SER A C 1
ATOM 775 O O . SER A 1 96 ? -11.703 -8.501 -5.222 1.00 82.81 96 SER A O 1
ATOM 777 N N . CYS A 1 97 ? -10.495 -6.607 -5.043 1.00 85.94 97 CYS A N 1
ATOM 778 C CA . CYS A 1 97 ? -9.457 -7.162 -4.180 1.00 85.94 97 CYS A CA 1
ATOM 779 C C . CYS A 1 97 ? -9.999 -7.581 -2.810 1.00 85.94 97 CYS A C 1
ATOM 781 O O . CYS A 1 97 ? -9.435 -8.487 -2.208 1.00 85.94 97 CYS A O 1
ATOM 783 N N . LEU A 1 98 ? -11.052 -6.935 -2.292 1.00 90.62 98 LEU A N 1
ATOM 784 C CA . LEU A 1 98 ? -11.627 -7.263 -0.989 1.00 90.62 98 LEU A CA 1
ATOM 785 C C . LEU A 1 98 ? -12.505 -8.515 -1.112 1.00 90.62 98 LEU A C 1
ATOM 787 O O . LEU A 1 98 ? -13.646 -8.458 -1.566 1.00 90.62 98 LEU A O 1
ATOM 791 N N . LEU A 1 99 ? -11.960 -9.654 -0.695 1.00 89.69 99 LEU A N 1
ATOM 792 C CA . LEU A 1 99 ? -12.604 -10.962 -0.829 1.00 89.69 99 LEU A CA 1
ATOM 793 C C . LEU A 1 99 ? -13.543 -11.281 0.335 1.00 89.69 99 LEU A C 1
ATOM 795 O O . LEU A 1 99 ? -14.516 -12.016 0.175 1.00 89.69 99 LEU A O 1
ATOM 799 N N . TYR A 1 100 ? -13.219 -10.768 1.518 1.00 91.19 100 TYR A N 1
ATOM 800 C CA . TYR A 1 100 ? -14.016 -10.919 2.726 1.00 91.19 100 TYR A CA 1
ATOM 801 C C . TYR A 1 100 ? -13.831 -9.693 3.617 1.00 91.19 100 TYR A C 1
ATOM 803 O O . TYR A 1 100 ? -12.728 -9.162 3.724 1.00 91.19 100 TYR A O 1
ATOM 811 N N . ALA A 1 101 ? -14.908 -9.276 4.271 1.00 91.88 101 ALA A N 1
ATOM 812 C CA . ALA A 1 101 ? -14.910 -8.272 5.321 1.00 91.88 101 ALA A CA 1
ATOM 813 C C . ALA A 1 101 ? -16.064 -8.557 6.284 1.00 91.88 101 ALA A C 1
ATOM 815 O O . ALA A 1 101 ? -17.110 -9.041 5.843 1.00 91.88 101 ALA A O 1
ATOM 816 N N . THR A 1 102 ? -15.894 -8.226 7.563 1.00 89.81 102 THR A N 1
ATOM 817 C CA . THR A 1 102 ? -17.038 -8.023 8.465 1.00 89.81 102 THR A CA 1
ATOM 818 C C . THR A 1 102 ? -17.834 -6.797 8.015 1.00 89.81 102 THR A C 1
ATOM 820 O O . THR A 1 102 ? -17.323 -5.950 7.274 1.00 89.81 102 THR A O 1
ATOM 823 N N . ASP A 1 103 ? -19.094 -6.682 8.436 1.00 88.00 103 ASP A N 1
ATOM 824 C CA . ASP A 1 103 ? -19.947 -5.556 8.034 1.00 88.00 103 ASP A CA 1
ATOM 825 C C . ASP A 1 103 ? -19.368 -4.214 8.508 1.00 88.00 103 ASP A C 1
ATOM 827 O O . ASP A 1 103 ? -19.350 -3.234 7.758 1.00 88.00 103 ASP A O 1
ATOM 831 N N . GLN A 1 104 ? -18.812 -4.183 9.719 1.00 86.69 104 GLN A N 1
ATOM 832 C CA . GLN A 1 104 ? -18.162 -3.008 10.283 1.00 86.69 104 GLN A CA 1
ATOM 833 C C . GLN A 1 104 ? -16.869 -2.691 9.524 1.00 86.69 104 GLN A C 1
ATOM 835 O O . GLN A 1 104 ? -16.630 -1.526 9.202 1.00 86.69 104 GLN A O 1
ATOM 840 N N . PHE A 1 105 ? -16.043 -3.699 9.192 1.00 90.81 105 PHE A N 1
ATOM 841 C CA . PHE A 1 105 ? -14.794 -3.450 8.460 1.00 90.81 105 PHE A CA 1
ATOM 842 C C . PHE A 1 105 ? -15.081 -2.978 7.042 1.00 90.81 105 PHE A C 1
ATOM 844 O O . PHE A 1 105 ? -14.378 -2.113 6.531 1.00 90.81 105 PHE A O 1
ATOM 851 N N . LYS A 1 106 ? -16.147 -3.486 6.420 1.00 90.44 106 LYS A N 1
ATOM 852 C CA . LYS A 1 106 ? -16.613 -3.014 5.120 1.00 90.44 106 LYS A CA 1
ATOM 853 C C . LYS A 1 106 ? -17.028 -1.542 5.170 1.00 90.44 106 LYS A C 1
ATOM 855 O O . LYS A 1 106 ? -16.599 -0.781 4.308 1.00 90.44 106 LYS A O 1
ATOM 860 N N . GLY A 1 107 ? -17.796 -1.137 6.187 1.00 88.31 107 GLY A N 1
ATOM 861 C CA . GLY A 1 107 ? -18.161 0.268 6.401 1.00 88.31 107 GLY A CA 1
ATOM 862 C C . GLY A 1 107 ? -16.932 1.162 6.576 1.00 88.31 107 GLY A C 1
ATOM 863 O O . GLY A 1 107 ? -16.770 2.144 5.853 1.00 88.31 107 GLY A O 1
ATOM 864 N N . PHE A 1 108 ? -16.008 0.755 7.453 1.00 88.31 108 PHE A N 1
ATOM 865 C CA . PHE A 1 108 ? -14.723 1.434 7.634 1.00 88.31 108 PHE A CA 1
ATOM 866 C C . PHE A 1 108 ? -13.923 1.521 6.327 1.00 88.31 108 PHE A C 1
ATOM 868 O O . PHE A 1 108 ? -13.381 2.573 6.007 1.00 88.31 108 PHE A O 1
ATOM 875 N N . TYR A 1 109 ? -13.847 0.432 5.560 1.00 89.31 109 TYR A N 1
ATOM 876 C CA . TYR A 1 109 ? -13.090 0.346 4.314 1.00 89.31 109 TYR A CA 1
ATOM 877 C C . TYR A 1 109 ? -13.641 1.269 3.220 1.00 89.31 109 TYR A C 1
ATOM 879 O O . TYR A 1 109 ? -12.864 1.917 2.517 1.00 89.31 109 TYR A O 1
ATOM 887 N N . ASP A 1 110 ? -14.965 1.351 3.082 1.00 86.69 110 ASP A N 1
ATOM 888 C CA . ASP A 1 110 ? -15.606 2.224 2.099 1.00 86.69 110 ASP A CA 1
ATOM 889 C C . ASP A 1 110 ? -15.343 3.706 2.400 1.00 86.69 110 ASP A C 1
ATOM 891 O O . ASP A 1 110 ? -14.991 4.450 1.483 1.00 86.69 110 ASP A O 1
ATOM 895 N N . GLU A 1 111 ? -15.420 4.115 3.670 1.00 83.81 111 GLU A N 1
ATOM 896 C CA . GLU A 1 111 ? -15.012 5.461 4.096 1.00 83.81 111 GLU A CA 1
ATOM 897 C C . GLU A 1 111 ? -13.505 5.671 3.894 1.00 83.81 111 GLU A C 1
ATOM 899 O O . GLU A 1 111 ? -13.059 6.716 3.414 1.00 83.81 111 GLU A O 1
ATOM 904 N N . LEU A 1 112 ? -12.703 4.654 4.217 1.00 82.25 112 LEU A N 1
ATOM 905 C CA . LEU A 1 112 ? -11.254 4.727 4.159 1.00 82.25 112 LEU A CA 1
ATOM 906 C C . LEU A 1 112 ? -10.730 5.034 2.754 1.00 82.25 112 LEU A C 1
ATOM 908 O O . LEU A 1 112 ? -9.828 5.860 2.617 1.00 82.25 112 LEU A O 1
ATOM 912 N N . ILE A 1 113 ? -11.292 4.409 1.716 1.00 80.94 113 ILE A N 1
ATOM 913 C CA . ILE A 1 113 ? -10.901 4.641 0.314 1.00 80.94 113 ILE A CA 1
ATOM 914 C C . ILE A 1 113 ? -10.899 6.133 -0.029 1.00 80.94 113 ILE A C 1
ATOM 916 O O . ILE A 1 113 ? -9.987 6.605 -0.710 1.00 80.94 113 ILE A O 1
ATOM 920 N N . GLU A 1 114 ? -11.898 6.878 0.443 1.00 74.56 114 GLU A N 1
ATOM 921 C CA . GLU A 1 114 ? -12.032 8.300 0.133 1.00 74.56 114 GLU A CA 1
ATOM 922 C C . GLU A 1 114 ? -10.930 9.135 0.800 1.00 74.56 114 GLU A C 1
ATOM 924 O O . GLU A 1 114 ? -10.378 10.044 0.180 1.00 74.56 114 GLU A O 1
ATOM 929 N N . PHE A 1 115 ? -10.548 8.791 2.034 1.00 77.19 115 PHE A N 1
ATOM 930 C CA . PHE A 1 115 ? -9.536 9.524 2.804 1.00 77.19 115 PHE A CA 1
ATOM 931 C C . PHE A 1 115 ? -8.104 9.183 2.419 1.00 77.19 115 PHE A C 1
ATOM 933 O O . PHE A 1 115 ? -7.225 10.050 2.413 1.00 77.19 115 PHE A O 1
ATOM 940 N N . VAL A 1 116 ? -7.849 7.910 2.127 1.00 76.12 116 VAL A N 1
ATOM 941 C CA . VAL A 1 116 ? -6.496 7.388 1.938 1.00 76.12 116 VAL A CA 1
ATOM 942 C C . VAL A 1 116 ? -5.791 8.049 0.779 1.00 76.12 116 VAL A C 1
ATOM 944 O O . VAL A 1 116 ? -4.611 8.383 0.902 1.00 76.12 116 VAL A O 1
ATOM 947 N N . PHE A 1 117 ? -6.494 8.263 -0.331 1.00 73.94 117 PHE A N 1
ATOM 948 C CA . PHE A 1 117 ? -5.864 8.879 -1.485 1.00 73.94 117 PHE A CA 1
ATOM 949 C C . PHE A 1 117 ? -5.466 10.317 -1.189 1.00 73.94 117 PHE A C 1
ATOM 951 O O . PHE A 1 117 ? -4.304 10.642 -1.394 1.00 73.94 117 PHE A 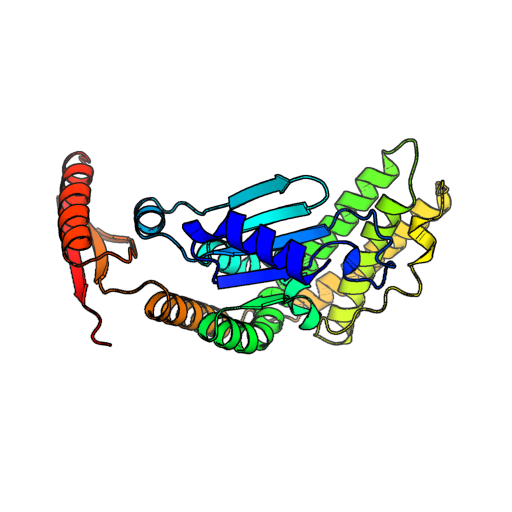O 1
ATOM 958 N N . GLU A 1 118 ? -6.343 11.141 -0.623 1.00 78.31 118 GLU A N 1
ATOM 959 C CA . GLU A 1 118 ? -6.020 12.541 -0.319 1.00 78.31 118 GLU A CA 1
ATOM 960 C C . GLU A 1 118 ? -4.894 12.664 0.719 1.00 78.31 118 GLU A C 1
ATOM 962 O O . GLU A 1 118 ? -3.923 13.397 0.523 1.00 78.31 118 GLU A O 1
ATOM 967 N N . MET A 1 119 ? -4.957 11.876 1.792 1.00 77.62 119 MET A N 1
ATOM 968 C CA . MET A 1 119 ? -3.995 11.946 2.892 1.00 77.62 119 MET A CA 1
ATOM 969 C C . MET A 1 119 ? -2.627 11.341 2.540 1.00 77.62 119 MET A C 1
ATOM 971 O O . MET A 1 119 ? -1.578 11.862 2.933 1.00 77.62 119 MET A O 1
ATOM 975 N N . ALA A 1 120 ? -2.607 10.206 1.836 1.00 79.12 120 ALA A N 1
ATOM 976 C CA . ALA A 1 120 ? -1.386 9.437 1.617 1.00 79.12 120 ALA A CA 1
ATOM 977 C C . ALA A 1 120 ? -0.717 9.719 0.265 1.00 79.12 120 ALA A C 1
ATOM 979 O O . ALA A 1 120 ? 0.409 9.256 0.065 1.00 79.12 120 ALA A O 1
ATOM 980 N N . ARG A 1 121 ? -1.332 10.501 -0.641 1.00 83.81 121 ARG A N 1
ATOM 981 C CA . ARG A 1 121 ? -0.826 10.747 -2.008 1.00 83.81 121 ARG A CA 1
ATOM 982 C C . ARG A 1 121 ? 0.647 11.127 -2.051 1.00 83.81 121 ARG A C 1
ATOM 984 O O . ARG A 1 121 ? 1.419 10.526 -2.794 1.00 83.81 121 ARG A O 1
ATOM 991 N N . GLY A 1 122 ? 1.056 12.103 -1.242 1.00 86.88 122 GLY A N 1
ATOM 992 C CA . GLY A 1 122 ? 2.435 12.589 -1.243 1.00 86.88 122 GLY A CA 1
ATOM 993 C C . GLY A 1 122 ? 3.436 11.534 -0.765 1.00 86.88 122 GLY A C 1
ATOM 994 O O . GLY A 1 122 ? 4.509 11.377 -1.349 1.00 86.88 122 GLY A O 1
ATOM 995 N N . LYS A 1 123 ? 3.077 10.768 0.273 1.00 87.00 123 LYS A N 1
ATOM 996 C CA . LYS A 1 123 ? 3.907 9.672 0.801 1.00 87.00 123 LYS A CA 1
ATOM 997 C C . LYS A 1 123 ? 3.986 8.513 -0.189 1.00 87.00 123 LYS A C 1
ATOM 999 O O . LYS A 1 123 ? 5.065 7.977 -0.418 1.00 87.00 123 LYS A O 1
ATOM 1004 N N . LEU A 1 124 ? 2.865 8.187 -0.821 1.00 86.06 124 LEU A N 1
ATOM 1005 C CA . LEU A 1 124 ? 2.755 7.147 -1.830 1.00 86.06 124 LEU A CA 1
ATOM 1006 C C . LEU A 1 124 ? 3.589 7.459 -3.073 1.00 86.06 124 LEU A C 1
ATOM 1008 O O . LEU A 1 124 ? 4.345 6.603 -3.520 1.00 86.06 124 LEU A O 1
ATOM 1012 N N . LEU A 1 125 ? 3.512 8.686 -3.594 1.00 89.75 125 LEU A N 1
ATOM 1013 C CA . LEU A 1 125 ? 4.342 9.141 -4.712 1.00 89.75 125 LEU A CA 1
ATOM 1014 C C . LEU A 1 125 ? 5.837 8.946 -4.411 1.00 89.75 125 LEU A C 1
ATOM 1016 O O . LEU A 1 125 ? 6.561 8.347 -5.207 1.00 89.75 125 LEU A O 1
ATOM 1020 N N . LYS A 1 126 ? 6.285 9.360 -3.218 1.00 91.00 126 LYS A N 1
ATOM 1021 C CA . LYS A 1 126 ? 7.670 9.156 -2.761 1.00 91.00 126 LYS A CA 1
ATOM 1022 C C . LYS A 1 126 ? 8.029 7.673 -2.640 1.00 91.00 126 LYS A C 1
ATOM 1024 O O . LYS A 1 126 ? 9.113 7.272 -3.063 1.00 91.00 126 LYS A O 1
ATOM 1029 N N . ALA A 1 127 ? 7.136 6.857 -2.081 1.00 89.88 127 ALA A N 1
ATOM 1030 C CA . ALA A 1 127 ? 7.363 5.429 -1.896 1.00 89.88 127 ALA A CA 1
ATOM 1031 C C . ALA A 1 127 ? 7.448 4.679 -3.238 1.00 89.88 127 ALA A C 1
ATOM 1033 O O . ALA A 1 127 ? 8.390 3.915 -3.451 1.00 89.88 127 ALA A O 1
ATOM 1034 N N . LEU A 1 128 ? 6.532 4.947 -4.175 1.00 90.94 128 LEU A N 1
ATOM 1035 C CA . LEU A 1 128 ? 6.557 4.406 -5.539 1.00 90.94 128 LEU A CA 1
ATOM 1036 C C . LEU A 1 128 ? 7.843 4.786 -6.271 1.00 90.94 128 LEU A C 1
ATOM 1038 O O . LEU A 1 128 ? 8.472 3.926 -6.891 1.00 90.94 128 LEU A O 1
ATOM 1042 N N . LEU A 1 129 ? 8.268 6.046 -6.154 1.00 93.88 129 LEU A N 1
ATOM 1043 C CA . LEU A 1 129 ? 9.503 6.520 -6.767 1.00 93.88 129 LEU A CA 1
ATOM 1044 C C . LEU A 1 129 ? 10.730 5.812 -6.174 1.00 93.88 129 LEU A C 1
ATOM 1046 O O . LEU A 1 129 ? 11.579 5.314 -6.915 1.00 93.88 129 LEU A O 1
ATOM 1050 N N . GLY A 1 130 ? 10.799 5.689 -4.846 1.00 92.69 130 GLY A N 1
ATOM 1051 C CA . GLY A 1 130 ? 11.861 4.946 -4.163 1.00 92.69 130 GLY A CA 1
ATOM 1052 C C . GLY A 1 130 ? 11.924 3.477 -4.592 1.00 92.69 130 GLY A C 1
ATOM 1053 O O . GLY A 1 130 ? 13.008 2.947 -4.851 1.00 92.69 130 GLY A O 1
ATOM 1054 N N . MET A 1 131 ? 10.770 2.821 -4.746 1.00 91.19 131 MET A N 1
ATOM 1055 C CA . MET A 1 131 ? 10.704 1.451 -5.256 1.00 91.19 131 MET A CA 1
ATOM 1056 C C . MET A 1 131 ? 11.128 1.350 -6.724 1.00 91.19 131 MET A C 1
ATOM 1058 O O . MET A 1 131 ? 11.825 0.400 -7.076 1.00 91.19 131 MET A O 1
ATOM 1062 N N . ALA A 1 132 ? 10.747 2.303 -7.581 1.00 93.50 132 ALA A N 1
ATOM 1063 C CA . ALA A 1 132 ? 11.197 2.350 -8.973 1.00 93.50 132 ALA A CA 1
ATOM 1064 C C . ALA A 1 132 ? 12.731 2.430 -9.062 1.00 93.50 132 ALA A C 1
ATOM 1066 O O . ALA A 1 132 ? 13.341 1.602 -9.739 1.00 93.50 132 ALA A O 1
ATOM 1067 N N . PHE A 1 133 ? 13.367 3.334 -8.305 1.00 94.44 133 PHE A N 1
ATOM 1068 C CA . PHE A 1 133 ? 14.831 3.432 -8.242 1.00 94.44 133 PHE A CA 1
ATOM 1069 C C . PHE A 1 133 ? 15.489 2.170 -7.676 1.00 94.44 133 PHE A C 1
ATOM 1071 O O . PHE A 1 133 ? 16.478 1.686 -8.229 1.00 94.44 133 PHE A O 1
ATOM 1078 N N . SER A 1 134 ? 14.944 1.610 -6.593 1.00 92.50 134 SER A N 1
ATOM 1079 C CA . SER A 1 134 ? 15.465 0.380 -5.983 1.00 92.50 134 SER A CA 1
ATOM 1080 C C . SER A 1 134 ? 15.408 -0.800 -6.959 1.00 92.50 134 SER A C 1
ATOM 1082 O O . SER A 1 134 ? 16.399 -1.514 -7.140 1.00 92.50 134 SER A O 1
ATOM 1084 N N . ASN A 1 135 ? 14.284 -0.963 -7.662 1.00 91.69 135 ASN A N 1
ATOM 1085 C CA . ASN A 1 135 ? 14.116 -1.999 -8.677 1.00 91.69 135 ASN A CA 1
ATOM 1086 C C . ASN A 1 135 ? 15.036 -1.767 -9.884 1.00 91.69 135 ASN A C 1
ATOM 1088 O O . ASN A 1 135 ? 15.671 -2.718 -10.333 1.00 91.69 135 ASN A O 1
ATOM 1092 N N . LEU A 1 136 ? 15.199 -0.525 -10.355 1.00 94.00 136 LEU A N 1
ATOM 1093 C CA . LEU A 1 136 ? 16.143 -0.201 -11.430 1.00 94.00 136 LEU A CA 1
ATOM 1094 C C . LEU A 1 136 ? 17.584 -0.542 -11.029 1.00 94.00 136 LEU A C 1
ATOM 1096 O O . LEU A 1 136 ? 18.307 -1.170 -11.800 1.00 94.00 136 LEU A O 1
ATOM 1100 N N . LYS A 1 137 ? 17.998 -0.190 -9.806 1.00 93.06 137 LYS A N 1
ATOM 1101 C CA . LYS A 1 137 ? 19.330 -0.520 -9.282 1.00 93.06 137 LYS A CA 1
ATOM 1102 C C . LYS A 1 137 ? 19.560 -2.033 -9.255 1.00 93.06 137 LYS A C 1
ATOM 1104 O O . LYS A 1 137 ? 20.629 -2.498 -9.647 1.00 93.06 137 LYS A O 1
ATOM 1109 N N . ARG A 1 138 ? 18.551 -2.810 -8.843 1.00 90.31 138 ARG A N 1
ATOM 1110 C CA . ARG A 1 138 ? 18.594 -4.282 -8.890 1.00 90.31 138 ARG A CA 1
ATOM 1111 C C . ARG A 1 138 ? 18.725 -4.804 -10.322 1.00 90.31 138 ARG A C 1
ATOM 1113 O O . ARG A 1 138 ? 19.545 -5.683 -10.556 1.00 90.31 138 ARG A O 1
ATOM 1120 N N . VAL A 1 139 ? 17.978 -4.244 -11.278 1.00 90.94 139 VAL A N 1
ATOM 1121 C CA . VAL A 1 139 ? 18.074 -4.610 -12.705 1.00 90.94 139 VAL A CA 1
ATOM 1122 C C . VAL A 1 139 ? 19.475 -4.330 -13.251 1.00 90.94 139 VAL A C 1
ATOM 1124 O O . VAL A 1 139 ? 20.072 -5.210 -13.866 1.00 90.94 139 VAL A O 1
ATOM 1127 N N . LYS A 1 140 ? 20.025 -3.137 -12.997 1.00 90.88 140 LYS A N 1
ATOM 1128 C CA . LYS A 1 140 ? 21.363 -2.736 -13.463 1.00 90.88 140 LYS A CA 1
ATOM 1129 C C . LYS A 1 140 ? 22.457 -3.684 -12.982 1.00 90.88 140 LYS A C 1
ATOM 1131 O O . LYS A 1 140 ? 23.307 -4.092 -13.774 1.00 90.88 140 LYS A O 1
ATOM 1136 N N . ASN A 1 141 ? 22.383 -4.063 -11.709 1.00 89.38 141 ASN A N 1
ATOM 1137 C CA . ASN A 1 141 ? 23.376 -4.910 -11.054 1.00 89.38 141 ASN A CA 1
ATOM 1138 C C . ASN A 1 141 ? 23.150 -6.412 -11.290 1.00 89.38 141 ASN A C 1
ATOM 1140 O O . ASN A 1 141 ? 24.009 -7.219 -10.944 1.00 89.38 141 ASN A O 1
ATOM 1144 N N . SER A 1 142 ? 22.014 -6.804 -11.872 1.00 87.38 142 SER A N 1
ATOM 1145 C CA . SER A 1 142 ? 21.735 -8.193 -12.231 1.00 87.38 142 SER A CA 1
ATOM 1146 C C . SER A 1 142 ? 22.463 -8.585 -13.521 1.00 87.38 142 SER A C 1
ATOM 1148 O O . SER A 1 142 ? 22.523 -7.819 -14.494 1.00 87.38 142 SER A O 1
ATOM 1150 N N . GLN A 1 143 ? 22.991 -9.812 -13.546 1.00 75.75 143 GLN A N 1
ATOM 1151 C CA . GLN A 1 143 ? 23.563 -10.413 -14.754 1.00 75.75 143 GLN A CA 1
ATOM 1152 C C . GLN A 1 143 ? 22.478 -10.769 -15.784 1.00 75.75 143 GLN A C 1
ATOM 1154 O O . GLN A 1 143 ? 22.700 -10.614 -16.986 1.00 75.75 143 GLN A O 1
ATOM 1159 N N . GLU A 1 144 ? 21.293 -11.172 -15.321 1.00 71.56 144 GLU A N 1
ATOM 1160 C CA . GLU A 1 144 ? 20.213 -11.683 -16.174 1.00 71.56 144 GLU A CA 1
ATOM 1161 C C . GLU A 1 144 ? 19.260 -10.591 -16.677 1.00 71.56 144 GLU A C 1
ATOM 1163 O O . GLU A 1 144 ? 18.689 -10.748 -17.751 1.00 71.56 144 GLU A O 1
ATOM 1168 N N . LYS A 1 145 ? 19.138 -9.449 -15.974 1.00 82.62 145 LYS A N 1
ATOM 1169 C CA . LYS A 1 145 ? 18.313 -8.290 -16.400 1.00 82.62 145 LYS A CA 1
ATOM 1170 C C . LYS A 1 145 ? 16.905 -8.710 -16.859 1.00 82.62 145 LYS A C 1
ATOM 1172 O O . LYS A 1 145 ? 16.470 -8.394 -17.969 1.00 82.62 145 LYS A O 1
ATOM 1177 N N . THR A 1 146 ? 16.216 -9.460 -16.002 1.00 81.12 146 THR A N 1
ATOM 1178 C CA . THR A 1 146 ? 14.973 -10.151 -16.360 1.00 81.12 146 THR A CA 1
ATOM 1179 C C . THR A 1 146 ? 13.787 -9.200 -16.532 1.00 81.12 146 THR A C 1
ATOM 1181 O O . THR A 1 146 ? 13.672 -8.163 -15.865 1.00 81.12 146 THR A O 1
ATOM 1184 N N . GLY A 1 147 ? 12.839 -9.601 -17.382 1.00 82.44 147 GLY A N 1
ATOM 1185 C CA . GLY A 1 147 ? 11.584 -8.883 -17.599 1.00 82.44 147 GLY A CA 1
ATOM 1186 C C . GLY A 1 147 ? 10.752 -8.660 -16.331 1.00 82.44 147 GLY A C 1
ATOM 1187 O O . GLY A 1 147 ? 10.102 -7.624 -16.209 1.00 82.44 147 GLY A O 1
ATOM 1188 N N . LYS A 1 148 ? 10.806 -9.564 -15.339 1.00 83.19 148 LYS A N 1
ATOM 1189 C CA . LYS A 1 148 ? 10.073 -9.421 -14.061 1.00 83.19 148 LYS A CA 1
ATOM 1190 C C . LYS A 1 148 ? 10.513 -8.179 -13.282 1.00 83.19 148 LYS A C 1
ATOM 1192 O O . LYS A 1 148 ? 9.675 -7.429 -12.783 1.00 83.19 148 LYS A O 1
ATOM 1197 N N 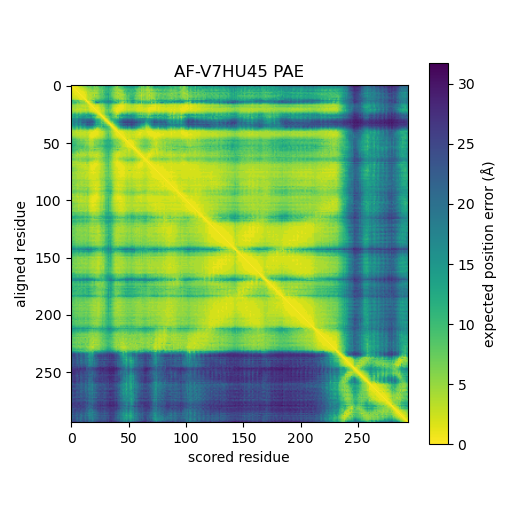. SER A 1 149 ? 11.818 -7.941 -13.184 1.00 82.25 149 SER A N 1
ATOM 1198 C CA . SER A 1 149 ? 12.346 -6.788 -12.452 1.00 82.25 149 SER A CA 1
ATOM 1199 C C . SER A 1 149 ? 12.092 -5.476 -13.196 1.00 82.25 149 SER A C 1
ATOM 1201 O O . SER A 1 149 ? 11.732 -4.488 -12.558 1.00 82.25 149 SER A O 1
ATOM 1203 N N . VAL A 1 150 ? 12.189 -5.474 -14.531 1.00 89.94 150 VAL A N 1
ATOM 1204 C CA . VAL A 1 150 ? 11.859 -4.302 -15.363 1.00 89.94 150 VAL A CA 1
ATOM 1205 C C . VAL A 1 150 ? 10.366 -3.975 -15.311 1.00 89.94 150 VAL A C 1
ATOM 1207 O O . VAL A 1 150 ? 10.000 -2.809 -15.171 1.00 89.94 150 VAL A O 1
ATOM 1210 N N . PHE A 1 151 ? 9.500 -4.991 -15.331 1.00 90.31 151 PHE A N 1
ATOM 1211 C CA . PHE A 1 151 ? 8.058 -4.816 -15.164 1.00 90.31 151 PHE A CA 1
ATOM 1212 C C . PHE A 1 151 ? 7.739 -4.046 -13.882 1.00 90.31 151 PHE A C 1
ATOM 1214 O O . PHE A 1 151 ? 6.976 -3.090 -13.921 1.00 90.31 151 PHE A O 1
ATOM 1221 N N . ASN A 1 152 ? 8.368 -4.400 -12.758 1.00 88.38 152 ASN A N 1
ATOM 1222 C CA . ASN A 1 152 ? 8.129 -3.712 -11.488 1.00 88.38 152 ASN A CA 1
ATOM 1223 C C . ASN A 1 152 ? 8.589 -2.244 -11.496 1.00 88.38 152 ASN A C 1
ATOM 1225 O O . ASN A 1 152 ? 8.007 -1.428 -10.785 1.00 88.38 152 ASN A O 1
ATOM 1229 N N . VAL A 1 153 ? 9.614 -1.890 -12.280 1.00 92.81 153 VAL A N 1
ATOM 1230 C CA . VAL A 1 153 ? 10.015 -0.486 -12.474 1.00 92.81 153 VAL A CA 1
ATOM 1231 C C . VAL A 1 153 ? 8.923 0.267 -13.230 1.00 92.81 153 VAL A C 1
ATOM 1233 O O . VAL A 1 153 ? 8.417 1.274 -12.740 1.00 92.81 153 VAL A O 1
ATOM 1236 N N . LEU A 1 154 ? 8.522 -0.253 -14.393 1.00 92.31 154 LEU A N 1
ATOM 1237 C CA . LEU A 1 154 ? 7.513 0.369 -15.251 1.00 92.31 154 LEU A CA 1
ATOM 1238 C C . LEU A 1 154 ? 6.145 0.463 -14.569 1.00 92.31 154 LEU A C 1
ATOM 1240 O O . LEU A 1 154 ? 5.480 1.488 -14.683 1.00 92.31 154 LEU A O 1
ATOM 1244 N N . LYS A 1 155 ? 5.767 -0.559 -13.795 1.00 89.94 155 LYS A N 1
ATOM 1245 C CA . LYS A 1 155 ? 4.557 -0.573 -12.969 1.00 89.94 155 LYS A CA 1
ATOM 1246 C C . LYS A 1 155 ? 4.502 0.645 -12.045 1.00 89.94 155 LYS A C 1
ATOM 1248 O O . LYS A 1 155 ? 3.515 1.372 -12.023 1.00 89.94 155 LYS A O 1
ATOM 1253 N N . ASN A 1 156 ? 5.585 0.899 -11.310 1.00 91.25 156 ASN A N 1
ATOM 1254 C CA . ASN A 1 156 ? 5.660 2.031 -10.387 1.00 91.25 156 ASN A CA 1
ATOM 1255 C C . ASN A 1 156 ? 5.640 3.378 -11.122 1.00 91.25 156 ASN A C 1
ATOM 1257 O O . ASN A 1 156 ? 4.981 4.304 -10.659 1.00 91.25 156 ASN A O 1
ATOM 1261 N N . ILE A 1 157 ? 6.308 3.484 -12.279 1.00 92.94 157 ILE A N 1
ATOM 1262 C CA . ILE A 1 157 ? 6.245 4.684 -13.133 1.00 92.94 157 ILE A CA 1
ATOM 1263 C C . ILE A 1 157 ? 4.802 4.960 -13.573 1.00 92.94 157 ILE A C 1
ATOM 1265 O O . ILE A 1 157 ? 4.348 6.100 -13.508 1.00 92.94 157 ILE A O 1
ATOM 1269 N N . GLN A 1 158 ? 4.062 3.930 -13.986 1.00 90.62 158 GLN A N 1
ATOM 1270 C CA . GLN A 1 158 ? 2.670 4.079 -14.409 1.00 90.62 158 GLN A CA 1
ATOM 1271 C C . GLN A 1 158 ? 1.750 4.511 -13.277 1.00 90.62 158 GLN A C 1
ATOM 1273 O O . GLN A 1 158 ? 0.949 5.421 -13.480 1.00 90.62 158 GLN A O 1
ATOM 1278 N N . TYR A 1 159 ? 1.911 3.942 -12.079 1.00 88.62 159 TYR A N 1
ATOM 1279 C CA . TYR A 1 159 ? 1.209 4.439 -10.897 1.00 88.62 159 TYR A CA 1
ATOM 1280 C C . TYR A 1 159 ? 1.496 5.922 -10.656 1.00 88.62 159 TYR A C 1
ATOM 1282 O O . TYR A 1 159 ? 0.560 6.698 -10.479 1.00 88.62 159 TYR A O 1
ATOM 1290 N N . ILE A 1 160 ? 2.769 6.336 -10.687 1.00 91.19 160 ILE A N 1
ATOM 1291 C CA . ILE A 1 160 ? 3.141 7.742 -10.485 1.00 91.19 160 ILE A CA 1
ATOM 1292 C C . ILE A 1 160 ? 2.461 8.628 -11.528 1.00 91.19 160 ILE A C 1
ATOM 1294 O O . ILE A 1 160 ? 1.823 9.606 -11.152 1.00 91.19 160 ILE A O 1
ATOM 1298 N N . ASN A 1 161 ? 2.542 8.273 -12.811 1.00 90.88 161 ASN A N 1
ATOM 1299 C CA . ASN A 1 161 ? 1.918 9.043 -13.887 1.00 90.88 161 ASN A CA 1
ATOM 1300 C C . ASN A 1 161 ? 0.394 9.139 -13.712 1.00 90.88 161 ASN A C 1
ATOM 1302 O O . ASN A 1 161 ? -0.170 10.223 -13.835 1.00 90.88 161 ASN A O 1
ATOM 1306 N N . GLN A 1 162 ? -0.277 8.041 -13.348 1.00 87.38 162 GLN A N 1
ATOM 1307 C CA . GLN A 1 162 ? -1.717 8.063 -13.092 1.00 87.38 162 GLN A CA 1
ATOM 1308 C C . GLN A 1 162 ? -2.069 9.006 -11.934 1.00 87.38 162 GLN A C 1
ATOM 1310 O O . GLN A 1 162 ? -2.998 9.810 -12.048 1.00 87.38 162 GLN A O 1
ATOM 1315 N N . ILE A 1 163 ? -1.319 8.938 -10.831 1.00 86.69 163 ILE A N 1
ATOM 1316 C CA . ILE A 1 163 ? -1.551 9.769 -9.644 1.00 86.69 163 ILE A CA 1
ATOM 1317 C C . ILE A 1 163 ? -1.296 11.241 -9.953 1.00 86.69 163 ILE A C 1
ATOM 1319 O O . ILE A 1 163 ? -2.050 12.101 -9.499 1.00 86.69 163 ILE A O 1
ATOM 1323 N N . THR A 1 164 ? -0.226 11.567 -10.679 1.00 88.25 164 THR A N 1
ATOM 1324 C CA . THR A 1 164 ? 0.118 12.961 -10.982 1.00 88.25 164 THR A CA 1
ATOM 1325 C C . THR A 1 164 ? -0.870 13.584 -11.965 1.00 88.25 164 THR A C 1
ATOM 1327 O O . THR A 1 164 ? -1.204 14.753 -11.794 1.00 88.25 164 THR A O 1
ATOM 1330 N N . THR A 1 165 ? -1.398 12.815 -12.923 1.00 87.12 165 THR A N 1
ATOM 1331 C CA . THR A 1 165 ? -2.385 13.298 -13.902 1.00 87.12 165 THR A CA 1
ATOM 1332 C C . THR A 1 165 ? -3.808 13.358 -13.348 1.00 87.12 165 THR A C 1
ATOM 1334 O O . THR A 1 165 ? -4.472 14.379 -13.497 1.00 87.12 165 THR A O 1
ATOM 1337 N N . SER A 1 166 ? -4.299 12.281 -12.730 1.00 84.31 166 SER A N 1
ATOM 1338 C CA . SER A 1 166 ? -5.719 12.160 -12.353 1.00 84.31 166 SER A CA 1
ATOM 1339 C C . SER A 1 166 ? -6.018 12.535 -10.903 1.00 84.31 166 SER A C 1
ATOM 1341 O O . SER A 1 166 ? -7.175 12.715 -10.531 1.00 84.31 166 SER A O 1
ATOM 1343 N N . GLY A 1 167 ? -4.990 12.595 -10.057 1.00 79.75 167 GLY A N 1
ATOM 1344 C CA . GLY A 1 167 ? -5.157 12.731 -8.613 1.00 79.75 167 GLY A CA 1
ATOM 1345 C C . GLY A 1 167 ? -5.598 11.468 -7.884 1.00 79.75 167 GLY A C 1
ATOM 1346 O O . GLY A 1 167 ? -5.594 11.466 -6.660 1.00 79.75 167 GLY A O 1
ATOM 1347 N N . LYS A 1 168 ? -5.910 10.387 -8.605 1.00 74.44 168 LYS A N 1
ATOM 1348 C CA . LYS A 1 168 ? -6.432 9.140 -8.043 1.00 74.44 168 LYS A CA 1
ATOM 1349 C C . LYS A 1 168 ? -5.616 7.943 -8.523 1.00 74.44 168 LYS A C 1
ATOM 1351 O O . LYS A 1 168 ? -4.926 8.015 -9.538 1.00 74.44 168 LYS A O 1
ATOM 1356 N N . ILE A 1 169 ? -5.726 6.820 -7.818 1.00 68.38 169 ILE A N 1
ATOM 1357 C CA . ILE A 1 169 ? -5.278 5.520 -8.328 1.00 68.38 169 ILE A CA 1
ATOM 1358 C C . ILE A 1 169 ? -6.508 4.667 -8.585 1.00 68.38 169 ILE A C 1
ATOM 1360 O O . ILE A 1 169 ? -6.842 3.791 -7.799 1.00 68.38 169 ILE A O 1
ATOM 1364 N N . ILE A 1 170 ? -7.217 4.946 -9.669 1.00 67.06 170 ILE A N 1
ATOM 1365 C CA . ILE A 1 170 ? -8.321 4.087 -10.093 1.00 67.06 170 ILE A CA 1
ATOM 1366 C C . ILE A 1 170 ? -7.907 3.463 -11.418 1.00 67.06 170 ILE A C 1
ATOM 1368 O O . ILE A 1 170 ? -7.511 4.186 -12.333 1.00 67.06 170 ILE A O 1
ATOM 1372 N N . SER A 1 171 ? -7.959 2.127 -11.467 1.00 67.12 171 SER A N 1
ATOM 1373 C CA . SER A 1 171 ? -7.782 1.307 -12.673 1.00 67.12 171 SER A CA 1
ATOM 1374 C C . SER A 1 171 ? -6.558 1.679 -13.521 1.00 67.12 171 SER A C 1
ATOM 1376 O O . SER A 1 171 ? -6.697 2.126 -14.661 1.00 67.12 171 SER A O 1
ATOM 1378 N N . VAL A 1 172 ? -5.349 1.515 -12.973 1.00 73.19 172 VAL A N 1
ATOM 1379 C CA . VAL A 1 172 ? -4.128 1.694 -13.775 1.00 73.19 172 VAL A CA 1
ATOM 1380 C C . VAL A 1 172 ? -4.082 0.616 -14.855 1.00 73.19 172 VAL A C 1
ATOM 1382 O O . VAL A 1 172 ? -4.076 -0.576 -14.552 1.00 73.19 172 VAL A O 1
ATOM 1385 N N . ASP A 1 173 ? -4.057 1.041 -16.117 1.00 79.00 173 ASP A N 1
ATOM 1386 C CA . ASP A 1 173 ? -3.937 0.128 -17.249 1.00 79.00 173 ASP A CA 1
ATOM 1387 C C . ASP A 1 173 ? -2.474 -0.283 -17.470 1.00 79.00 173 ASP A C 1
ATOM 1389 O O . ASP A 1 173 ? -1.631 0.521 -17.870 1.00 79.00 173 ASP A O 1
ATOM 1393 N N . PHE A 1 174 ? -2.197 -1.567 -17.239 1.00 82.75 174 PHE A N 1
ATOM 1394 C CA . PHE A 1 174 ? -0.888 -2.189 -17.448 1.00 82.75 174 PHE A CA 1
ATOM 1395 C C . PHE A 1 174 ? -0.767 -2.902 -18.805 1.00 82.75 174 PHE A C 1
ATOM 1397 O O . PHE A 1 174 ? 0.218 -3.610 -19.047 1.00 82.75 174 PHE A O 1
ATOM 1404 N N . SER A 1 175 ? -1.754 -2.767 -19.699 1.00 81.25 175 SER A N 1
ATOM 1405 C CA . SER A 1 175 ? -1.807 -3.469 -20.989 1.00 81.25 175 SER A CA 1
ATOM 1406 C C . SER A 1 175 ? -0.546 -3.255 -21.834 1.00 81.25 175 SER A C 1
ATOM 1408 O O . SER A 1 175 ? 0.011 -4.206 -22.387 1.00 81.25 175 SER A O 1
ATOM 1410 N N . ASN A 1 176 ? -0.027 -2.029 -21.847 1.00 81.94 176 ASN A N 1
ATOM 1411 C CA . ASN A 1 176 ? 1.185 -1.614 -22.553 1.00 81.94 176 ASN A CA 1
ATOM 1412 C C . ASN A 1 176 ? 2.493 -2.189 -21.974 1.00 81.94 176 ASN A C 1
ATOM 1414 O O . ASN A 1 176 ? 3.510 -2.170 -22.664 1.00 81.94 176 ASN A O 1
ATOM 1418 N N . ILE A 1 177 ? 2.492 -2.716 -20.743 1.00 84.25 177 ILE A N 1
ATOM 1419 C CA . ILE A 1 177 ? 3.679 -3.323 -20.114 1.00 84.25 177 ILE A CA 1
ATOM 1420 C C . ILE A 1 177 ? 3.517 -4.815 -19.814 1.00 84.25 177 ILE A C 1
ATOM 1422 O O . ILE A 1 177 ? 4.460 -5.452 -19.350 1.00 84.25 177 ILE A O 1
ATOM 1426 N N . LYS A 1 178 ? 2.367 -5.419 -20.132 1.00 81.19 178 LYS A N 1
ATOM 1427 C CA . LYS A 1 178 ? 2.098 -6.852 -19.924 1.00 81.19 178 LYS A CA 1
ATOM 1428 C C . LYS A 1 178 ? 3.184 -7.760 -20.512 1.00 81.19 178 LYS A C 1
ATOM 1430 O O . LYS A 1 178 ? 3.627 -8.706 -19.860 1.00 81.19 178 LYS A O 1
ATOM 1435 N N . ASN A 1 179 ? 3.651 -7.446 -21.718 1.00 81.81 179 ASN A N 1
ATOM 1436 C CA . ASN A 1 179 ? 4.623 -8.273 -22.440 1.00 81.81 179 ASN A CA 1
ATOM 1437 C C . ASN A 1 179 ? 6.062 -8.093 -21.926 1.00 81.81 179 ASN A C 1
ATOM 1439 O O . ASN A 1 179 ? 6.932 -8.903 -22.235 1.00 81.81 179 ASN A O 1
ATOM 1443 N N . VAL A 1 180 ? 6.324 -7.080 -21.089 1.00 85.25 180 VAL A N 1
ATOM 1444 C CA . VAL A 1 180 ? 7.657 -6.829 -20.515 1.00 85.25 180 VAL A CA 1
ATOM 1445 C C . VAL A 1 180 ? 8.126 -8.004 -19.665 1.00 85.25 180 VAL A C 1
ATOM 1447 O O . VAL A 1 180 ? 9.305 -8.349 -19.716 1.00 85.25 180 VAL A O 1
ATOM 1450 N N . LYS A 1 181 ? 7.213 -8.656 -18.928 1.00 81.19 181 LYS A N 1
ATOM 1451 C CA . LYS A 1 181 ? 7.544 -9.821 -18.091 1.00 81.19 181 LYS A CA 1
ATOM 1452 C C . LYS A 1 181 ? 8.095 -10.999 -18.894 1.00 81.19 181 LYS A C 1
ATOM 1454 O O . LYS A 1 181 ? 8.908 -11.740 -18.359 1.00 81.19 181 LYS A O 1
ATOM 1459 N N . GLN A 1 182 ? 7.651 -11.161 -20.140 1.00 82.38 182 GLN A N 1
ATOM 1460 C CA . GLN A 1 182 ? 8.004 -12.296 -21.001 1.00 82.38 182 GLN A CA 1
ATOM 1461 C C . GLN A 1 182 ? 9.354 -12.111 -21.696 1.00 82.38 182 GLN A C 1
ATOM 1463 O O . GLN A 1 182 ? 9.900 -13.057 -22.253 1.00 82.38 182 GLN A O 1
ATOM 1468 N N . LYS A 1 183 ? 9.905 -10.894 -21.677 1.00 85.12 183 LYS A N 1
ATOM 1469 C CA . LYS A 1 183 ? 11.203 -10.624 -22.280 1.00 85.12 183 LYS A CA 1
ATOM 1470 C C . LYS A 1 183 ? 12.313 -11.214 -21.412 1.00 85.12 183 LYS A C 1
ATOM 1472 O O . LYS A 1 183 ? 12.540 -10.755 -20.291 1.00 85.12 183 LYS A O 1
ATOM 1477 N N . GLU A 1 184 ? 13.016 -12.197 -21.969 1.00 82.56 184 GLU A N 1
ATOM 1478 C CA . GLU A 1 184 ? 14.082 -12.937 -21.283 1.00 82.56 184 GLU A CA 1
ATOM 1479 C C . GLU A 1 184 ? 15.224 -12.024 -20.835 1.00 82.56 184 GLU A C 1
ATOM 1481 O O . GLU A 1 184 ? 15.682 -12.120 -19.698 1.00 82.56 184 GLU A O 1
ATOM 1486 N N . LYS A 1 185 ? 15.656 -11.101 -21.705 1.00 88.06 185 LYS A N 1
ATOM 1487 C CA . LYS A 1 185 ? 16.817 -10.250 -21.440 1.00 88.06 185 LYS A CA 1
ATOM 1488 C C . LYS A 1 185 ? 16.655 -8.844 -21.990 1.00 88.06 185 LYS A C 1
ATOM 1490 O O . LYS A 1 185 ? 16.277 -8.647 -23.144 1.00 88.06 185 LYS A O 1
ATOM 1495 N N . TRP A 1 186 ? 16.992 -7.865 -21.160 1.00 91.75 186 TRP A N 1
ATOM 1496 C CA . TRP A 1 186 ? 17.032 -6.451 -21.524 1.00 91.75 186 TRP A CA 1
ATOM 1497 C C . TRP A 1 186 ? 18.454 -5.995 -21.853 1.00 91.75 186 TRP A C 1
ATOM 1499 O O . TRP A 1 186 ? 19.425 -6.413 -21.216 1.00 91.75 186 TRP A O 1
ATOM 1509 N N . THR A 1 187 ? 18.583 -5.136 -22.863 1.00 92.38 187 THR A N 1
ATOM 1510 C CA . THR A 1 187 ? 19.873 -4.560 -23.263 1.00 92.38 187 THR A CA 1
ATOM 1511 C C . THR A 1 187 ? 20.275 -3.412 -22.337 1.00 92.38 187 THR A C 1
ATOM 1513 O O . THR A 1 187 ? 19.441 -2.826 -21.648 1.00 92.38 187 THR A O 1
ATOM 1516 N N . VAL A 1 188 ? 21.565 -3.062 -22.330 1.00 91.25 188 VAL A N 1
ATOM 1517 C CA . VAL A 1 188 ? 22.076 -1.920 -21.550 1.00 91.25 188 VAL A CA 1
ATOM 1518 C C . VAL A 1 188 ? 21.392 -0.620 -21.976 1.00 91.25 188 VAL A C 1
ATOM 1520 O O . VAL A 1 188 ? 20.875 0.094 -21.128 1.00 91.25 188 VAL A O 1
ATOM 1523 N N . LYS A 1 189 ? 21.283 -0.380 -23.289 1.00 94.62 189 LYS A N 1
ATOM 1524 C CA . LYS A 1 189 ? 20.631 0.814 -23.840 1.00 94.62 189 LYS A CA 1
ATOM 1525 C C . LYS A 1 189 ? 19.190 0.972 -23.345 1.00 94.62 189 LYS A C 1
ATOM 1527 O O . LYS A 1 189 ? 18.798 2.061 -22.952 1.00 94.62 189 LYS A O 1
ATOM 1532 N N . GLU A 1 190 ? 18.412 -0.108 -23.326 1.00 94.62 190 GLU A N 1
ATOM 1533 C CA . GLU A 1 190 ? 17.020 -0.054 -22.858 1.00 94.62 190 GLU A CA 1
ATOM 1534 C C . GLU A 1 190 ? 16.916 0.229 -21.355 1.00 94.62 190 GLU A C 1
ATOM 1536 O O . GLU A 1 190 ? 15.970 0.876 -20.913 1.00 94.62 190 GLU A O 1
ATOM 1541 N N . ILE A 1 191 ? 17.884 -0.237 -20.562 1.00 93.81 191 ILE A N 1
ATOM 1542 C CA . ILE A 1 191 ? 17.957 0.075 -19.129 1.00 93.81 191 ILE A CA 1
ATOM 1543 C C . ILE A 1 191 ? 18.354 1.538 -18.908 1.00 93.81 191 ILE A C 1
ATOM 1545 O O . ILE A 1 191 ? 17.814 2.180 -18.008 1.00 93.81 191 ILE A O 1
ATOM 1549 N N . ASP A 1 192 ? 19.259 2.077 -19.723 1.00 94.25 192 ASP A N 1
ATOM 1550 C CA . ASP A 1 192 ? 19.640 3.491 -19.667 1.00 94.25 192 ASP A CA 1
ATOM 1551 C C . ASP A 1 192 ? 18.468 4.398 -20.073 1.00 94.25 192 ASP A C 1
ATOM 1553 O O . ASP A 1 192 ? 18.232 5.439 -19.459 1.00 94.25 192 ASP A O 1
ATOM 1557 N N . ASP A 1 193 ? 17.683 3.992 -21.072 1.00 95.19 193 ASP A N 1
ATOM 1558 C CA . ASP A 1 193 ? 16.468 4.709 -21.462 1.00 95.19 193 ASP A CA 1
ATOM 1559 C C . ASP A 1 193 ? 15.394 4.645 -20.359 1.00 95.19 193 ASP A C 1
ATOM 1561 O O . ASP A 1 193 ? 14.743 5.652 -20.073 1.00 95.19 193 ASP A O 1
ATOM 1565 N N . LEU A 1 194 ? 15.273 3.509 -19.661 1.00 94.62 194 LEU A N 1
ATOM 1566 C CA . LEU A 1 194 ? 14.409 3.376 -18.485 1.00 94.62 194 LEU A CA 1
ATOM 1567 C C . LEU A 1 194 ? 14.855 4.282 -17.327 1.00 94.62 194 LEU A C 1
ATOM 1569 O O . LEU A 1 194 ? 14.018 4.866 -16.643 1.00 94.62 194 LEU A O 1
ATOM 1573 N N . GLU A 1 195 ? 16.160 4.438 -17.106 1.00 95.94 195 GLU A N 1
ATOM 1574 C CA . GLU A 1 195 ? 16.683 5.373 -16.104 1.00 95.94 195 GLU A CA 1
ATOM 1575 C C . GLU A 1 195 ? 16.321 6.823 -16.426 1.00 95.94 195 GLU A C 1
ATOM 1577 O O . GLU A 1 195 ? 15.841 7.540 -15.545 1.00 95.94 195 GLU A O 1
ATOM 1582 N N . LYS A 1 196 ? 16.480 7.245 -17.687 1.00 96.06 196 LYS A N 1
ATOM 1583 C CA . LYS A 1 196 ? 16.057 8.584 -18.125 1.00 96.06 196 LYS A CA 1
ATOM 1584 C C . LYS A 1 196 ? 14.567 8.800 -17.881 1.00 96.06 19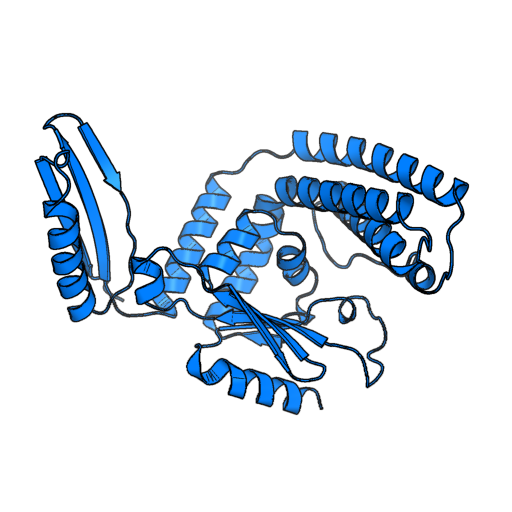6 LYS A C 1
ATOM 1586 O O . LYS A 1 196 ? 14.178 9.875 -17.429 1.00 96.06 196 LYS A O 1
ATOM 1591 N N . GLN A 1 197 ? 13.746 7.781 -18.140 1.00 95.31 197 GLN A N 1
ATOM 1592 C CA . GLN A 1 197 ? 12.313 7.839 -17.870 1.00 95.31 197 GLN A CA 1
ATOM 1593 C C . GLN A 1 197 ? 12.023 8.026 -16.372 1.00 95.31 197 GLN A C 1
ATOM 1595 O O . GLN A 1 197 ? 11.221 8.888 -16.024 1.00 95.31 197 GLN A O 1
ATOM 1600 N N . ILE A 1 198 ? 12.695 7.287 -15.477 1.00 95.19 198 ILE A N 1
ATOM 1601 C CA . ILE A 1 198 ? 12.524 7.472 -14.023 1.00 95.19 198 ILE A CA 1
ATOM 1602 C C . ILE A 1 198 ? 12.920 8.889 -13.598 1.00 95.19 198 ILE A C 1
ATOM 1604 O O . ILE A 1 198 ? 12.224 9.487 -12.778 1.00 95.19 198 ILE A O 1
ATOM 1608 N N . GLU A 1 199 ? 14.003 9.449 -14.142 1.00 95.31 199 GLU A N 1
ATOM 1609 C CA . GLU A 1 199 ? 14.435 10.800 -13.769 1.00 95.31 199 GLU A CA 1
ATOM 1610 C C . GLU A 1 199 ? 13.440 11.876 -14.239 1.00 95.31 199 GLU A C 1
ATOM 1612 O O . GLU A 1 199 ? 13.154 12.816 -13.498 1.00 95.31 199 GLU A O 1
ATOM 1617 N N . GLN A 1 200 ? 12.826 11.705 -15.415 1.00 94.25 200 GLN A N 1
ATOM 1618 C CA . GLN A 1 200 ? 11.710 12.553 -15.854 1.00 94.25 200 GLN A CA 1
ATOM 1619 C C . GLN A 1 200 ? 10.502 12.413 -14.916 1.00 94.25 200 GLN A C 1
ATOM 1621 O O . GLN A 1 200 ? 9.958 13.409 -14.438 1.00 94.25 200 GLN A O 1
ATOM 1626 N N . THR A 1 201 ? 10.122 11.178 -14.576 1.00 93.81 201 THR A N 1
ATOM 1627 C CA . THR A 1 201 ? 9.026 10.894 -13.639 1.00 93.81 201 THR A CA 1
ATOM 1628 C C . THR A 1 201 ? 9.287 11.484 -12.250 1.00 93.81 201 THR A C 1
ATOM 1630 O O . THR A 1 201 ? 8.357 11.977 -11.611 1.00 93.81 201 THR A O 1
ATOM 1633 N N . LYS A 1 202 ? 10.540 11.503 -11.780 1.00 95.25 202 LYS A N 1
ATOM 1634 C CA . LYS A 1 202 ? 10.938 12.131 -10.512 1.00 95.25 202 LYS A CA 1
ATOM 1635 C C . LYS A 1 202 ? 10.649 13.628 -10.494 1.00 95.25 202 LYS A C 1
ATOM 1637 O O . LYS A 1 202 ? 10.162 14.122 -9.480 1.00 95.25 202 LYS A O 1
ATOM 1642 N N . GLN A 1 203 ? 10.900 14.342 -11.591 1.00 92.38 203 GLN A N 1
ATOM 1643 C CA . GLN A 1 203 ? 10.584 15.771 -11.679 1.00 92.38 203 GLN A CA 1
ATOM 1644 C C . GLN A 1 203 ? 9.075 16.003 -11.544 1.00 92.38 203 GLN A C 1
ATOM 1646 O O . GLN A 1 203 ? 8.650 16.762 -10.675 1.00 92.38 203 GLN A O 1
ATOM 1651 N N . SER A 1 204 ? 8.258 15.277 -12.317 1.00 90.56 204 SER A N 1
ATOM 1652 C CA . SER A 1 204 ? 6.792 15.357 -12.220 1.00 90.56 204 SER A CA 1
ATOM 1653 C C . SER A 1 204 ? 6.275 14.978 -10.829 1.00 90.56 204 SER A C 1
ATOM 1655 O O . SER A 1 204 ? 5.368 15.622 -10.306 1.00 90.56 204 SER A O 1
ATOM 1657 N N . CYS A 1 205 ? 6.869 13.954 -10.212 1.00 91.81 205 CYS A N 1
ATOM 1658 C CA . CYS A 1 205 ? 6.556 13.513 -8.858 1.00 91.81 205 CYS A CA 1
ATOM 1659 C C . CYS A 1 205 ? 6.848 14.608 -7.825 1.00 91.81 205 CYS A C 1
ATOM 1661 O O . CYS A 1 205 ? 5.985 14.911 -7.007 1.00 91.81 205 CYS A O 1
ATOM 1663 N N . ASN A 1 206 ? 8.033 15.222 -7.868 1.00 91.69 206 ASN A N 1
ATOM 1664 C CA . ASN A 1 206 ? 8.413 16.282 -6.933 1.00 91.69 206 ASN A CA 1
ATOM 1665 C C . ASN A 1 206 ? 7.493 17.497 -7.068 1.00 91.69 206 ASN A C 1
ATOM 1667 O O . ASN A 1 206 ? 6.941 17.943 -6.068 1.00 91.69 206 ASN A O 1
ATOM 1671 N N . SER A 1 207 ? 7.230 17.952 -8.295 1.00 89.88 207 SER A N 1
ATOM 1672 C CA . SER A 1 207 ? 6.306 19.065 -8.532 1.00 89.88 207 SER A CA 1
ATOM 1673 C C . SER A 1 207 ? 4.874 18.762 -8.087 1.00 89.88 207 SER A C 1
ATOM 1675 O O . SER A 1 207 ? 4.157 19.670 -7.679 1.00 89.88 207 SER A O 1
ATOM 1677 N N . ALA A 1 208 ? 4.425 17.506 -8.178 1.00 88.25 208 ALA A N 1
ATOM 1678 C CA . ALA A 1 208 ? 3.121 17.111 -7.653 1.00 88.25 208 ALA A CA 1
ATOM 1679 C C . ALA A 1 208 ? 3.114 17.117 -6.120 1.00 88.25 208 ALA A C 1
ATOM 1681 O O . ALA A 1 208 ? 2.183 17.647 -5.530 1.00 88.25 208 ALA A O 1
ATOM 1682 N N . VAL A 1 209 ? 4.156 16.578 -5.483 1.00 87.94 209 VAL A N 1
ATOM 1683 C CA . VAL A 1 209 ? 4.302 16.557 -4.020 1.00 87.94 209 VAL A CA 1
ATOM 1684 C C . VAL A 1 209 ? 4.372 17.965 -3.431 1.00 87.94 209 VAL A C 1
ATOM 1686 O O . VAL A 1 209 ? 3.753 18.203 -2.404 1.00 87.94 209 VAL A O 1
ATOM 1689 N N . GLU A 1 210 ? 5.088 18.893 -4.067 1.00 87.38 210 GLU A N 1
ATOM 1690 C CA . GLU A 1 210 ? 5.197 20.292 -3.619 1.00 87.38 210 GLU A CA 1
ATOM 1691 C C . GLU A 1 210 ? 3.852 21.028 -3.615 1.00 87.38 210 GLU A C 1
ATOM 1693 O O . GLU A 1 210 ? 3.661 21.956 -2.838 1.00 87.38 210 GLU A O 1
ATOM 1698 N N . LYS A 1 211 ? 2.914 20.602 -4.466 1.00 86.00 211 LYS A N 1
ATOM 1699 C CA . LYS A 1 211 ? 1.559 21.162 -4.541 1.00 86.00 211 LYS A CA 1
ATOM 1700 C C . LYS A 1 211 ? 0.584 20.516 -3.561 1.00 86.00 211 LYS A C 1
ATOM 1702 O O . LYS A 1 211 ? -0.551 20.973 -3.467 1.00 86.00 211 LYS A O 1
ATOM 1707 N N . LEU A 1 212 ? 0.977 19.431 -2.892 1.00 84.69 212 LEU A N 1
ATOM 1708 C CA . LEU A 1 212 ? 0.125 18.771 -1.910 1.00 84.69 212 LEU A CA 1
ATOM 1709 C C . LEU A 1 212 ? 0.286 19.464 -0.565 1.00 84.69 212 LEU A C 1
ATOM 1711 O O . LEU A 1 212 ? 1.346 19.406 0.059 1.00 84.69 212 LEU A O 1
ATOM 1715 N N . GLU A 1 213 ? -0.792 20.080 -0.105 1.00 77.12 213 GLU A N 1
ATOM 1716 C CA . GLU A 1 213 ? -0.876 20.579 1.258 1.00 77.12 213 GLU A CA 1
ATOM 1717 C C . GLU A 1 213 ? -1.083 19.404 2.219 1.00 77.12 213 GLU A C 1
ATOM 1719 O O . GLU A 1 213 ? -1.870 18.488 1.966 1.00 77.12 213 GLU A O 1
ATOM 1724 N N . TYR A 1 214 ? -0.346 19.406 3.330 1.00 77.56 214 TYR A N 1
ATOM 1725 C CA . TYR A 1 214 ? -0.600 18.455 4.403 1.00 77.56 214 TYR A CA 1
ATOM 1726 C C . TYR A 1 214 ? -1.918 18.822 5.079 1.00 77.56 214 TYR A C 1
ATOM 1728 O O . TYR A 1 214 ? -2.031 19.886 5.683 1.00 77.56 214 TYR A O 1
ATOM 1736 N N . ASN A 1 215 ? -2.898 17.929 4.995 1.00 79.88 215 ASN A N 1
ATOM 1737 C CA . ASN A 1 215 ? -4.192 18.123 5.626 1.00 79.88 215 ASN A CA 1
ATOM 1738 C C . ASN A 1 215 ? -4.223 17.387 6.975 1.00 79.88 215 ASN A C 1
ATOM 1740 O O . ASN A 1 215 ? -4.493 16.184 7.028 1.00 79.88 215 ASN A O 1
ATOM 1744 N N . SER A 1 216 ? -3.896 18.104 8.055 1.00 78.88 216 SER A N 1
ATOM 1745 C CA . SER A 1 216 ? -3.945 17.579 9.428 1.00 78.88 216 SER A CA 1
ATOM 1746 C C . SER A 1 216 ? -5.332 17.064 9.796 1.00 78.88 216 SER A C 1
ATOM 1748 O O . SER A 1 216 ? -5.447 16.001 10.397 1.00 78.88 216 SER A O 1
ATOM 1750 N N . ASP A 1 217 ? -6.379 17.758 9.355 1.00 81.62 217 ASP A N 1
ATOM 1751 C CA . ASP A 1 217 ? -7.761 17.449 9.719 1.00 81.62 217 ASP A CA 1
ATOM 1752 C C . ASP A 1 217 ? -8.197 16.094 9.148 1.00 81.62 217 ASP A C 1
ATOM 1754 O O . ASP A 1 217 ? -8.927 15.340 9.794 1.00 81.62 217 ASP A O 1
ATOM 1758 N N . LEU A 1 218 ? -7.713 15.738 7.952 1.00 80.00 218 LEU A N 1
ATOM 1759 C CA . LEU A 1 218 ? -7.943 14.412 7.372 1.00 80.00 218 LEU A CA 1
ATOM 1760 C C . LEU A 1 218 ? -7.246 13.303 8.165 1.00 80.00 218 LEU A C 1
ATOM 1762 O O . LEU A 1 218 ? -7.818 12.225 8.330 1.00 80.00 218 LEU A O 1
ATOM 1766 N N . VAL A 1 219 ? -6.035 13.561 8.666 1.00 78.06 219 VAL A N 1
ATOM 1767 C CA . VAL A 1 219 ? -5.301 12.606 9.510 1.00 78.06 219 VAL A CA 1
ATOM 1768 C C . VAL A 1 219 ? -6.042 12.389 10.826 1.00 78.06 219 VAL A C 1
ATOM 1770 O O . VAL A 1 219 ? -6.238 11.244 11.237 1.00 78.06 219 VAL A O 1
ATOM 1773 N N . ASP A 1 220 ? -6.519 13.462 11.451 1.00 78.44 220 ASP A N 1
ATOM 1774 C CA . ASP A 1 220 ? -7.282 13.385 12.696 1.00 78.44 220 ASP A CA 1
ATOM 1775 C C . ASP A 1 220 ? -8.616 12.668 12.491 1.00 78.44 220 ASP A C 1
ATOM 1777 O O . ASP A 1 220 ? -8.964 11.768 13.258 1.00 78.44 220 ASP A O 1
ATOM 1781 N N . LYS A 1 221 ? -9.329 12.973 11.401 1.00 80.69 221 LYS A N 1
ATOM 1782 C CA . LYS A 1 221 ? -10.564 12.270 11.037 1.00 80.69 221 LYS A CA 1
ATOM 1783 C C . LYS A 1 221 ? -10.327 10.774 10.832 1.00 80.69 221 LYS A C 1
ATOM 1785 O O . LYS A 1 221 ? -11.105 9.964 11.335 1.00 80.69 221 LYS A O 1
ATOM 1790 N N . PHE A 1 222 ? -9.246 10.400 10.149 1.00 81.12 222 PHE A N 1
ATOM 1791 C CA . PHE A 1 222 ? -8.871 9.000 9.963 1.00 81.12 222 PHE A CA 1
ATOM 1792 C C . PHE A 1 222 ? -8.532 8.306 11.293 1.00 81.12 222 PHE A C 1
ATOM 1794 O O . PHE A 1 222 ? -8.960 7.171 11.522 1.00 81.12 222 PHE A O 1
ATOM 1801 N N . ASN A 1 223 ? -7.811 8.979 12.193 1.00 76.31 223 ASN A N 1
ATOM 1802 C CA . ASN A 1 223 ? -7.506 8.448 13.522 1.00 76.31 223 ASN A CA 1
ATOM 1803 C C . ASN A 1 223 ? -8.786 8.227 14.342 1.00 76.31 223 ASN A C 1
ATOM 1805 O O . ASN A 1 223 ? -8.951 7.165 14.939 1.00 76.31 223 ASN A O 1
ATOM 1809 N N . ILE A 1 224 ? -9.721 9.183 14.316 1.00 78.50 224 ILE A N 1
ATOM 1810 C CA . ILE A 1 224 ? -11.025 9.072 14.988 1.00 78.50 224 ILE A CA 1
ATOM 1811 C C . ILE A 1 224 ? -11.838 7.909 14.410 1.00 78.50 224 ILE A C 1
ATOM 1813 O O . ILE A 1 224 ? -12.407 7.124 15.163 1.00 78.50 224 ILE A O 1
ATOM 1817 N N . MET A 1 225 ? -11.890 7.777 13.085 1.00 80.69 225 MET A N 1
ATOM 1818 C CA . MET A 1 225 ? -12.597 6.687 12.406 1.00 80.69 225 MET A CA 1
ATOM 1819 C C . MET A 1 225 ? -12.013 5.319 12.780 1.00 80.69 225 MET A C 1
ATOM 1821 O O . MET A 1 225 ? -12.752 4.401 13.127 1.00 80.69 225 MET A O 1
ATOM 1825 N N . SER A 1 226 ? -10.683 5.206 12.790 1.00 78.00 226 SER A N 1
ATOM 1826 C CA . SER A 1 226 ? -9.978 3.986 13.202 1.00 78.00 226 SER A CA 1
ATOM 1827 C C . SER A 1 226 ? -10.238 3.652 14.673 1.00 78.00 226 SER A C 1
ATOM 1829 O O . SER A 1 226 ? -10.423 2.490 15.024 1.00 78.00 226 SER A O 1
ATOM 1831 N N . PHE A 1 227 ? -10.296 4.669 15.535 1.00 76.88 227 PHE A N 1
ATOM 1832 C CA . PHE A 1 227 ? -10.623 4.501 16.948 1.00 76.88 227 PHE A CA 1
ATOM 1833 C C . PHE A 1 227 ? -12.064 4.021 17.152 1.00 76.88 227 PHE A C 1
ATOM 1835 O O . PHE A 1 227 ? -12.287 3.063 17.886 1.00 76.88 227 PHE A O 1
ATOM 1842 N N . LYS A 1 228 ? -13.035 4.624 16.455 1.00 78.25 228 LYS A N 1
ATOM 1843 C CA . LYS A 1 228 ? -14.439 4.188 16.486 1.00 78.25 228 LYS A CA 1
ATOM 1844 C C . LYS A 1 228 ? -14.600 2.749 16.010 1.00 78.25 228 LYS A C 1
ATOM 1846 O O . LYS A 1 228 ? -15.329 1.986 16.628 1.00 78.25 228 LYS A O 1
ATOM 1851 N N . PHE A 1 229 ? -13.893 2.365 14.949 1.00 80.81 229 PHE A N 1
ATOM 1852 C CA . PHE A 1 229 ? -13.912 0.989 14.462 1.00 80.81 229 PHE A CA 1
ATOM 1853 C C . PHE A 1 229 ? -13.432 -0.000 15.536 1.00 80.81 229 PHE A C 1
ATOM 1855 O O . PHE A 1 229 ? -14.117 -0.982 15.830 1.00 80.81 229 PHE A O 1
ATOM 1862 N N . LEU A 1 230 ? -12.303 0.302 16.188 1.00 75.44 230 LEU A N 1
ATOM 1863 C CA . LEU A 1 230 ? -11.786 -0.505 17.297 1.00 75.44 230 LEU A CA 1
ATOM 1864 C C . LEU A 1 230 ? -12.789 -0.609 18.456 1.00 75.44 230 LEU A C 1
ATOM 1866 O O . LEU A 1 230 ? -12.943 -1.682 19.032 1.00 75.44 230 LEU A O 1
ATOM 1870 N N . GLN A 1 231 ? -13.520 0.469 18.753 1.00 70.88 231 GLN A N 1
ATOM 1871 C CA . GLN A 1 231 ? -14.585 0.459 19.760 1.00 70.88 231 GLN A CA 1
ATOM 1872 C C . GLN A 1 231 ? -15.790 -0.405 19.387 1.00 70.88 231 GLN A C 1
ATOM 1874 O O . GLN A 1 231 ? -16.555 -0.729 20.282 1.00 70.88 231 GLN A O 1
ATOM 1879 N N . THR A 1 232 ? -15.998 -0.747 18.114 1.00 73.38 232 THR A N 1
ATOM 1880 C CA . THR A 1 232 ? -17.148 -1.561 17.679 1.00 73.38 232 THR A CA 1
ATOM 1881 C C . THR A 1 232 ? -16.822 -3.037 17.486 1.00 73.38 232 THR A C 1
ATOM 1883 O O . THR A 1 232 ? -17.697 -3.873 17.679 1.00 73.38 232 THR A O 1
ATOM 1886 N N . GLU A 1 233 ? -15.582 -3.364 17.118 1.00 68.00 233 GLU A N 1
ATOM 1887 C CA . GLU A 1 233 ? -15.173 -4.736 16.770 1.00 68.00 233 GLU A CA 1
ATOM 1888 C C . GLU A 1 233 ? -14.427 -5.462 17.898 1.00 68.00 233 GLU A C 1
ATOM 1890 O O . GLU A 1 233 ? -14.330 -6.684 17.883 1.00 68.00 233 GLU A O 1
ATOM 1895 N N . VAL A 1 234 ? -13.908 -4.735 18.896 1.00 61.66 234 VAL A N 1
ATOM 18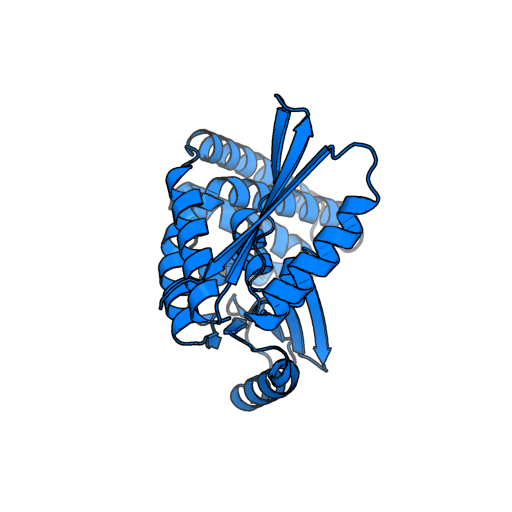96 C CA . VAL A 1 234 ? -12.985 -5.295 19.911 1.00 61.66 234 VAL A CA 1
ATOM 1897 C C . VAL A 1 234 ? -13.558 -5.253 21.350 1.00 61.66 234 VAL A C 1
ATOM 1899 O O . VAL A 1 234 ? -12.859 -5.520 22.319 1.00 61.66 234 VAL A O 1
ATOM 1902 N N . VAL A 1 235 ? -14.831 -4.912 21.554 1.00 55.59 235 VAL A N 1
ATOM 1903 C CA . VAL A 1 235 ? -15.374 -4.472 22.870 1.00 55.59 235 VAL A CA 1
ATOM 1904 C C . VAL A 1 235 ? -15.641 -5.617 23.880 1.00 55.59 235 VAL A C 1
ATOM 1906 O O . VAL A 1 235 ? -16.029 -6.704 23.445 1.00 55.59 235 VAL A O 1
ATOM 1909 N N . PRO A 1 236 ? -15.566 -5.367 25.222 1.00 51.31 236 PRO A N 1
ATOM 1910 C CA . PRO A 1 236 ? -15.640 -4.033 25.847 1.00 51.31 236 PRO A CA 1
ATOM 1911 C C . PRO A 1 236 ? -14.594 -3.782 26.969 1.00 51.31 236 PRO A C 1
ATOM 1913 O O . PRO A 1 236 ? -13.905 -4.707 27.377 1.00 51.31 236 PRO A O 1
ATOM 1916 N N . THR A 1 237 ? -14.332 -2.588 27.524 1.00 53.56 237 THR A N 1
ATOM 1917 C CA . THR A 1 237 ? -15.045 -1.285 27.548 1.00 53.56 237 THR A CA 1
ATOM 1918 C C . THR A 1 237 ? -14.136 -0.148 28.056 1.00 53.56 237 THR A C 1
ATOM 1920 O O . THR A 1 237 ? -14.634 0.911 28.428 1.00 53.56 237 THR A O 1
ATOM 1923 N N . PHE A 1 238 ? -12.824 -0.360 28.203 1.00 51.47 238 PHE A N 1
ATOM 1924 C CA . PHE A 1 238 ? -12.020 0.501 29.072 1.00 51.47 238 PHE A CA 1
ATOM 1925 C C . PHE A 1 238 ? -10.829 1.109 28.348 1.00 51.47 238 PHE A C 1
ATOM 1927 O O . PHE A 1 238 ? -10.076 0.393 27.702 1.00 51.47 238 PHE A O 1
ATOM 1934 N N . TYR A 1 239 ? -10.665 2.428 28.469 1.00 54.97 239 TYR A N 1
ATOM 1935 C CA . TYR A 1 239 ? -9.459 3.157 28.073 1.00 54.97 239 TYR A CA 1
ATOM 1936 C C . TYR A 1 239 ? -8.648 3.480 29.320 1.00 54.97 239 TYR A C 1
ATOM 1938 O O . TYR A 1 239 ? -9.168 4.071 30.264 1.00 54.97 239 TYR A O 1
ATOM 1946 N N . VAL A 1 240 ? -7.378 3.081 29.329 1.00 54.31 240 VAL A N 1
ATOM 1947 C CA . VAL A 1 240 ? -6.446 3.395 30.411 1.00 54.31 240 VAL A CA 1
ATOM 1948 C C . VAL A 1 240 ? -5.566 4.562 29.967 1.00 54.31 240 VAL A C 1
ATOM 1950 O O . VAL A 1 240 ? -4.828 4.447 29.000 1.00 54.31 240 VAL A O 1
ATOM 1953 N N . GLN A 1 241 ? -5.629 5.700 30.647 1.00 59.62 241 GLN A N 1
ATOM 1954 C CA . GLN A 1 241 ? -4.687 6.803 30.446 1.00 59.62 241 GLN A CA 1
ATOM 1955 C C . GLN A 1 241 ? -3.673 6.800 31.582 1.00 59.62 241 GLN A C 1
ATOM 1957 O O . GLN A 1 241 ? -4.066 6.743 32.748 1.00 59.62 241 GLN A O 1
ATOM 1962 N N . ILE A 1 242 ? -2.386 6.891 31.250 1.00 60.72 242 ILE A N 1
ATOM 1963 C CA . ILE A 1 242 ? -1.304 6.983 32.230 1.00 60.72 242 ILE A CA 1
ATOM 1964 C C . ILE A 1 242 ? -0.682 8.373 32.116 1.00 60.72 242 ILE A C 1
ATOM 1966 O O . ILE A 1 242 ? -0.076 8.727 31.109 1.00 60.72 242 ILE A O 1
ATOM 1970 N N . THR A 1 243 ? -0.808 9.171 33.164 1.00 58.34 243 THR A N 1
ATOM 1971 C CA . THR A 1 243 ? -0.117 10.458 33.255 1.00 58.34 243 THR A CA 1
ATOM 1972 C C . THR A 1 243 ? 1.101 10.281 34.145 1.00 58.34 243 THR A C 1
ATOM 1974 O O . THR A 1 243 ? 0.944 9.944 35.319 1.00 58.34 243 THR A O 1
ATOM 1977 N N . GLU A 1 244 ? 2.299 10.485 33.595 1.00 58.88 244 GLU A N 1
ATOM 1978 C CA . GLU A 1 244 ? 3.553 10.463 34.351 1.00 58.88 244 GLU A CA 1
ATOM 1979 C C . GLU A 1 244 ? 3.885 11.889 34.823 1.00 58.88 244 GLU A C 1
ATOM 1981 O O . GLU A 1 244 ? 3.896 12.840 34.029 1.00 58.88 244 GLU A O 1
ATOM 1986 N N . PHE A 1 245 ? 4.167 12.041 36.117 1.00 56.56 245 PHE A N 1
ATOM 1987 C CA . PHE A 1 245 ? 4.660 13.283 36.705 1.00 56.56 245 PHE A CA 1
ATOM 1988 C C . PHE A 1 245 ? 6.133 13.089 37.068 1.00 56.56 245 PHE A C 1
ATOM 1990 O O . PHE A 1 245 ? 6.486 12.231 37.880 1.00 56.56 245 PHE A O 1
ATOM 1997 N N . ILE A 1 246 ? 6.999 13.862 36.413 1.00 59.50 246 ILE A N 1
ATOM 1998 C CA . ILE A 1 246 ? 8.447 13.815 36.650 1.00 59.50 246 ILE A CA 1
ATOM 1999 C C . ILE A 1 246 ? 8.765 14.686 37.872 1.00 59.50 246 ILE A C 1
ATOM 2001 O O . ILE A 1 246 ? 9.397 14.228 38.820 1.00 59.50 246 ILE A O 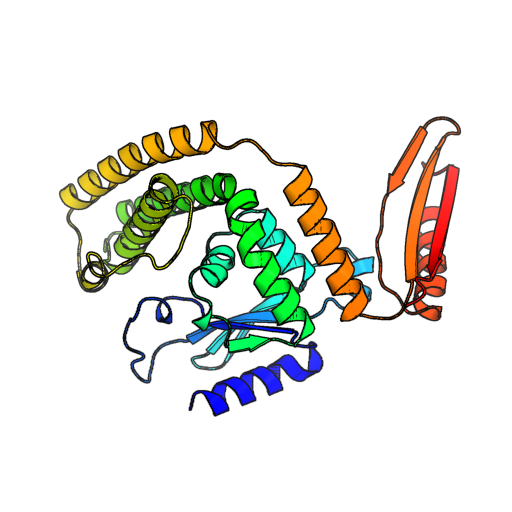1
ATOM 2005 N N . ASP A 1 247 ? 8.203 15.893 37.920 1.00 60.72 247 ASP A N 1
ATOM 2006 C CA . ASP A 1 247 ? 8.191 16.781 39.085 1.00 60.72 247 ASP A CA 1
ATOM 2007 C C . ASP A 1 247 ? 6.872 17.588 39.129 1.00 60.72 247 ASP A C 1
ATOM 2009 O O . ASP A 1 247 ? 6.011 17.431 38.258 1.00 60.72 247 ASP A O 1
ATOM 2013 N N . SER A 1 248 ? 6.692 18.443 40.143 1.00 55.09 248 SER A N 1
ATOM 2014 C CA . SER A 1 248 ? 5.466 19.235 40.343 1.00 55.09 248 SER A CA 1
ATOM 2015 C C . SER A 1 248 ? 5.145 20.231 39.217 1.00 55.09 248 SER A C 1
ATOM 2017 O O . SER A 1 248 ? 4.040 20.772 39.197 1.00 55.09 248 SER A O 1
ATOM 2019 N N . GLU A 1 249 ? 6.078 20.495 38.298 1.00 52.97 249 GLU A N 1
ATOM 2020 C CA . GLU A 1 249 ? 5.942 21.480 37.217 1.00 52.97 249 GLU A CA 1
ATOM 2021 C C . GLU A 1 249 ? 6.029 20.852 35.809 1.00 52.97 249 GLU A C 1
ATOM 2023 O O . GLU A 1 249 ? 5.509 21.423 34.849 1.00 52.97 249 GLU A O 1
ATOM 2028 N N . ASN A 1 250 ? 6.603 19.651 35.672 1.00 54.25 250 ASN A N 1
ATOM 2029 C CA . ASN A 1 250 ? 6.812 18.953 34.404 1.00 54.25 250 ASN A CA 1
ATOM 2030 C C . ASN A 1 250 ? 5.924 17.709 34.267 1.00 54.25 250 ASN A C 1
ATOM 2032 O O . ASN A 1 250 ? 6.225 16.616 34.760 1.00 54.25 250 ASN A O 1
ATOM 2036 N N . LYS A 1 251 ? 4.844 17.867 33.496 1.00 52.28 251 LYS A N 1
ATOM 2037 C CA . LYS A 1 251 ? 3.970 16.773 33.058 1.00 52.28 251 LYS A CA 1
ATOM 2038 C C . LYS A 1 251 ? 4.501 16.110 31.790 1.00 52.28 251 LYS A C 1
ATOM 2040 O O . LYS A 1 251 ? 4.771 16.788 30.796 1.00 52.28 251 LYS A O 1
ATOM 2045 N N . ARG A 1 252 ? 4.528 14.776 31.772 1.00 52.97 252 ARG A N 1
ATOM 2046 C CA . ARG A 1 252 ? 4.650 13.993 30.538 1.00 52.97 252 ARG A CA 1
ATOM 2047 C C . ARG A 1 252 ? 3.403 13.128 30.390 1.00 52.97 252 ARG A C 1
ATOM 2049 O O . ARG A 1 252 ? 3.218 12.132 31.081 1.00 52.97 252 ARG A O 1
ATOM 2056 N N . GLU A 1 253 ? 2.510 13.538 29.497 1.00 49.56 253 GLU A N 1
ATOM 2057 C CA . GLU A 1 253 ? 1.302 12.765 29.208 1.00 49.56 253 GLU A CA 1
ATOM 2058 C C . GLU A 1 253 ? 1.638 11.657 28.203 1.00 49.56 253 GLU A C 1
ATOM 2060 O O . GLU A 1 253 ? 1.980 11.917 27.048 1.00 49.56 253 GLU A O 1
ATOM 2065 N N . GLY A 1 254 ? 1.585 10.409 28.672 1.00 47.47 254 GLY A N 1
ATOM 2066 C CA . GLY A 1 254 ? 1.764 9.214 27.861 1.00 47.47 254 GLY A CA 1
ATOM 2067 C C . GLY A 1 254 ? 0.423 8.522 27.650 1.00 47.47 254 GLY A C 1
ATOM 2068 O O . GLY A 1 254 ? -0.082 7.829 28.526 1.00 47.47 254 GLY A O 1
ATOM 2069 N N . ASN A 1 255 ? -0.174 8.660 26.471 1.00 45.69 255 ASN A N 1
ATOM 2070 C CA . ASN A 1 255 ? -1.413 7.941 26.181 1.00 45.69 255 ASN A CA 1
ATOM 2071 C C . ASN A 1 255 ? -1.099 6.474 25.851 1.00 45.69 255 ASN A C 1
ATOM 2073 O O . ASN A 1 255 ? -0.709 6.158 24.728 1.00 45.69 255 ASN A O 1
ATOM 2077 N N . VAL A 1 256 ? -1.275 5.572 26.818 1.00 46.88 256 VAL A N 1
ATOM 2078 C CA . VAL A 1 256 ? -1.237 4.120 26.581 1.00 46.88 256 VAL A CA 1
ATOM 2079 C C . VAL A 1 256 ? -2.665 3.614 26.419 1.00 46.88 256 VAL A C 1
ATOM 2081 O O . VAL A 1 256 ? -3.242 3.035 27.328 1.00 46.88 256 VAL A O 1
ATOM 2084 N N . ALA A 1 257 ? -3.253 3.845 25.246 1.00 47.31 257 ALA A N 1
ATOM 2085 C CA . ALA A 1 257 ? -4.584 3.335 24.938 1.00 47.31 257 ALA A CA 1
ATOM 2086 C C . ALA A 1 257 ? -4.564 1.796 24.892 1.00 47.31 257 ALA A C 1
ATOM 2088 O O . ALA A 1 257 ? -4.065 1.215 23.926 1.00 47.31 257 ALA A O 1
ATOM 2089 N N . ALA A 1 258 ? -5.114 1.140 25.912 1.00 49.00 258 ALA A N 1
ATOM 2090 C CA . ALA A 1 258 ? -5.364 -0.295 25.890 1.00 49.00 258 ALA A CA 1
ATOM 2091 C C . ALA A 1 258 ? -6.838 -0.598 26.109 1.00 49.00 258 ALA A C 1
ATOM 2093 O O . ALA A 1 258 ? -7.408 -0.133 27.089 1.00 49.00 258 ALA A O 1
ATOM 2094 N N . PHE A 1 259 ? -7.419 -1.361 25.179 1.00 52.78 259 PHE A N 1
ATOM 2095 C CA . PHE A 1 259 ? -8.788 -1.860 25.242 1.00 52.78 259 PHE A CA 1
ATOM 2096 C C . PHE A 1 259 ? -8.775 -3.140 26.062 1.00 52.78 259 PHE A C 1
ATOM 2098 O O . PHE A 1 259 ? -8.221 -4.151 25.635 1.00 52.78 259 PHE A O 1
ATOM 2105 N N . LEU A 1 260 ? -9.320 -3.069 27.267 1.00 53.72 260 LEU A N 1
ATOM 2106 C CA . LEU A 1 260 ? -9.328 -4.172 28.219 1.00 53.72 260 LEU A CA 1
ATOM 2107 C C . LEU A 1 260 ? -10.749 -4.400 28.719 1.00 53.72 260 LEU A C 1
ATOM 2109 O O . LEU A 1 260 ? -11.545 -3.457 28.752 1.00 53.72 260 LEU A O 1
ATOM 2113 N N . SER A 1 261 ? -11.034 -5.628 29.159 1.00 57.75 261 SER A N 1
ATOM 2114 C CA . SER A 1 261 ? -12.180 -5.894 30.033 1.00 57.75 261 SER A CA 1
ATOM 2115 C C . SER A 1 261 ? -12.033 -5.097 31.338 1.00 57.75 261 SER A C 1
ATOM 2117 O O . SER A 1 261 ? -10.934 -4.653 31.673 1.00 57.75 261 SER A O 1
ATOM 2119 N N . LYS A 1 262 ? -13.107 -4.909 32.117 1.00 57.94 262 LYS A N 1
ATOM 2120 C CA . LYS A 1 262 ? -13.027 -4.172 33.398 1.00 57.94 262 LYS A CA 1
ATOM 2121 C C . LYS A 1 262 ? -11.991 -4.780 34.342 1.00 57.94 262 LYS A C 1
ATOM 2123 O O . LYS A 1 262 ? -11.204 -4.062 34.956 1.00 57.94 262 LYS A O 1
ATOM 2128 N N . GLU A 1 263 ? -11.991 -6.107 34.434 1.00 62.22 263 GLU A N 1
ATOM 2129 C CA . GLU A 1 263 ? -11.042 -6.869 35.243 1.00 62.22 263 GLU A CA 1
ATOM 2130 C C . GLU A 1 263 ? -9.611 -6.727 34.721 1.00 62.22 263 GLU A C 1
ATOM 2132 O O . GLU A 1 263 ? -8.702 -6.456 35.508 1.00 62.22 263 GLU A O 1
ATOM 2137 N N . ASP A 1 264 ? -9.407 -6.820 33.406 1.00 60.28 264 ASP A N 1
ATOM 2138 C CA . ASP A 1 264 ? -8.078 -6.686 32.808 1.00 60.28 264 ASP A CA 1
ATOM 2139 C C . ASP A 1 264 ? -7.559 -5.245 32.877 1.00 60.28 264 ASP A C 1
ATOM 2141 O O . ASP A 1 264 ? -6.367 -5.041 33.085 1.00 60.28 264 ASP A O 1
ATOM 2145 N N . ALA A 1 265 ? -8.433 -4.237 32.787 1.00 60.59 265 ALA A N 1
ATOM 2146 C CA . ALA A 1 265 ? -8.093 -2.824 32.956 1.00 60.59 265 ALA A CA 1
ATOM 2147 C C . ALA A 1 265 ? -7.593 -2.545 34.373 1.00 60.59 265 ALA A C 1
ATOM 2149 O O . ALA A 1 265 ? -6.565 -1.893 34.561 1.00 60.59 265 ALA A O 1
ATOM 2150 N N . LEU A 1 266 ? -8.287 -3.090 35.374 1.00 62.66 266 LEU A N 1
ATOM 2151 C CA . LEU A 1 266 ? -7.882 -2.997 36.773 1.00 62.66 266 LEU A CA 1
ATOM 2152 C C . LEU A 1 266 ? -6.574 -3.756 37.028 1.00 62.66 266 LEU A C 1
ATOM 2154 O O . LEU A 1 266 ? -5.672 -3.227 37.678 1.00 62.66 266 LEU A O 1
ATOM 2158 N N . LYS A 1 267 ? -6.427 -4.962 36.473 1.00 67.44 267 LYS A N 1
ATOM 2159 C CA . LYS A 1 267 ? -5.208 -5.766 36.613 1.00 67.44 267 LYS A CA 1
ATOM 2160 C C . LYS A 1 267 ? -4.004 -5.115 35.928 1.00 67.44 267 LYS A C 1
ATOM 2162 O O . LYS A 1 267 ? -2.930 -5.039 36.519 1.00 67.44 267 LYS A O 1
ATOM 2167 N N . SER A 1 268 ? -4.191 -4.597 34.719 1.00 62.97 268 SER A N 1
ATOM 2168 C CA . SER A 1 268 ? -3.159 -3.898 33.958 1.00 62.97 268 SER A CA 1
ATOM 2169 C C . SER A 1 268 ? -2.777 -2.566 34.598 1.00 62.97 268 SER A C 1
ATOM 2171 O O . SER A 1 268 ? -1.595 -2.222 34.637 1.00 62.97 268 SER A O 1
ATOM 2173 N N . SER A 1 269 ? -3.744 -1.851 35.188 1.00 64.25 269 SER A N 1
ATOM 2174 C CA . SER A 1 269 ? -3.463 -0.705 36.054 1.00 64.25 269 SER A CA 1
ATOM 2175 C C . SER A 1 269 ? -2.514 -1.119 37.181 1.00 64.25 269 SER A C 1
ATOM 2177 O O . SER A 1 269 ? -1.444 -0.536 37.315 1.00 64.25 269 SER A O 1
ATOM 2179 N N . GLU A 1 270 ? -2.820 -2.181 37.930 1.00 67.31 270 GLU A N 1
ATOM 2180 C CA . GLU A 1 270 ? -1.964 -2.668 39.021 1.00 67.31 270 GLU A CA 1
ATOM 2181 C C . GLU A 1 270 ? -0.575 -3.158 38.564 1.00 67.31 270 GLU A C 1
ATOM 2183 O O . GLU A 1 270 ? 0.424 -2.922 39.248 1.00 67.31 270 GLU A O 1
ATOM 2188 N N . GLU A 1 271 ? -0.463 -3.809 37.406 1.00 67.31 271 GLU A N 1
ATOM 2189 C CA . GLU A 1 271 ? 0.829 -4.226 36.837 1.00 67.31 271 GLU A CA 1
ATOM 2190 C C . GLU A 1 271 ? 1.666 -3.031 36.364 1.00 67.31 271 GLU A C 1
ATOM 2192 O O . GLU A 1 271 ? 2.864 -2.955 36.647 1.00 67.31 271 GLU A O 1
ATOM 2197 N N . THR A 1 272 ? 1.028 -2.048 35.733 1.00 63.06 272 THR A N 1
ATOM 2198 C CA . THR A 1 272 ? 1.656 -0.785 35.331 1.00 63.06 272 THR A CA 1
ATOM 2199 C C . THR A 1 272 ? 2.155 -0.020 36.557 1.00 63.06 272 THR A C 1
ATOM 2201 O O . THR A 1 272 ? 3.303 0.421 36.585 1.00 63.06 272 THR A O 1
ATOM 2204 N N . LYS A 1 273 ? 1.347 0.062 37.623 1.00 65.00 273 LYS A N 1
ATOM 2205 C CA . LYS A 1 273 ? 1.746 0.657 38.910 1.00 65.00 273 LYS A CA 1
ATOM 2206 C C . LYS A 1 273 ? 3.003 0.007 39.487 1.00 65.00 273 LYS A C 1
ATOM 2208 O O . LYS A 1 273 ? 3.851 0.701 40.050 1.00 65.00 273 LYS A O 1
ATOM 2213 N N . LYS A 1 274 ? 3.134 -1.319 39.358 1.00 68.62 274 LYS A N 1
ATOM 2214 C CA . LYS A 1 274 ? 4.323 -2.066 39.801 1.00 68.62 274 LYS A CA 1
ATOM 2215 C C . LYS A 1 274 ? 5.549 -1.771 38.937 1.00 68.62 274 LYS A C 1
ATOM 2217 O O . LYS A 1 274 ? 6.627 -1.597 39.494 1.00 68.62 274 LY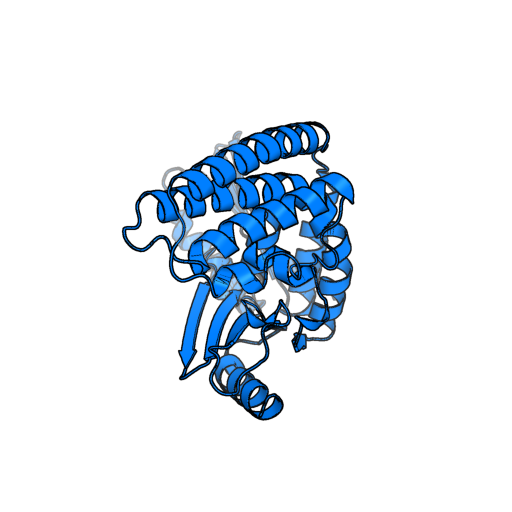S A O 1
ATOM 2222 N N . LEU A 1 275 ? 5.388 -1.686 37.616 1.00 61.34 275 LEU A N 1
ATOM 2223 C CA . LEU A 1 275 ? 6.471 -1.347 36.683 1.00 61.34 275 LEU A CA 1
ATOM 2224 C C . LEU A 1 275 ? 6.989 0.083 36.887 1.00 61.34 275 LEU A C 1
ATOM 2226 O O . LEU A 1 275 ? 8.195 0.312 36.826 1.00 61.34 275 LEU A O 1
ATOM 2230 N N . LEU A 1 276 ? 6.094 1.037 37.156 1.00 61.09 276 LEU A N 1
ATOM 2231 C CA . LEU A 1 276 ? 6.453 2.443 37.359 1.00 61.09 276 LEU A CA 1
ATOM 2232 C C . LEU A 1 276 ? 7.082 2.706 38.734 1.00 61.09 276 LEU A C 1
ATOM 2234 O O . LEU A 1 276 ? 7.976 3.539 38.830 1.00 61.09 276 LEU A O 1
ATOM 2238 N N . LYS A 1 277 ? 6.712 1.946 39.777 1.00 63.62 277 LYS A N 1
ATOM 2239 C CA . LYS A 1 277 ? 7.324 2.032 41.121 1.00 63.62 277 LYS A CA 1
ATOM 2240 C C . LYS A 1 277 ? 8.835 1.748 41.163 1.00 63.62 277 LYS A C 1
ATOM 2242 O O . LYS A 1 277 ? 9.449 2.001 42.192 1.00 63.62 277 LYS A O 1
ATOM 2247 N N . GLY A 1 278 ? 9.415 1.195 40.097 1.00 63.09 278 GLY A N 1
ATOM 2248 C CA . GLY A 1 278 ? 10.851 0.917 39.988 1.00 63.09 278 GLY A CA 1
ATOM 2249 C C . GLY A 1 278 ? 11.653 1.951 39.194 1.00 63.09 278 GLY A C 1
ATOM 2250 O O . GLY A 1 278 ? 12.831 1.711 38.948 1.00 63.09 278 GLY A O 1
ATOM 2251 N N . LYS A 1 279 ? 11.038 3.051 38.738 1.00 64.62 279 LYS A N 1
ATOM 2252 C CA . LYS A 1 279 ? 11.737 4.132 38.033 1.00 64.62 279 LYS A CA 1
ATOM 2253 C C . LYS A 1 279 ? 11.970 5.303 38.987 1.00 64.62 279 LYS A C 1
ATOM 2255 O O . LYS A 1 279 ? 11.008 5.935 39.408 1.00 64.62 279 LYS A O 1
ATOM 2260 N N . ASP A 1 280 ? 13.236 5.598 39.275 1.00 66.31 280 ASP A N 1
ATOM 2261 C CA . ASP A 1 280 ? 13.648 6.634 40.239 1.00 66.31 280 ASP A CA 1
ATOM 2262 C C . ASP A 1 280 ? 13.226 8.064 39.835 1.00 66.31 280 ASP A C 1
ATOM 2264 O O . ASP A 1 280 ? 13.140 8.945 40.687 1.00 66.31 280 ASP A O 1
ATOM 2268 N N . ASP A 1 281 ? 12.909 8.284 38.555 1.00 68.00 281 ASP A N 1
ATOM 2269 C CA . ASP A 1 281 ? 12.603 9.607 37.989 1.00 68.00 281 ASP A CA 1
ATOM 2270 C C . ASP A 1 281 ? 11.098 9.957 37.965 1.00 68.00 281 ASP A C 1
ATOM 2272 O O . ASP A 1 281 ? 10.713 10.979 37.395 1.00 68.00 281 ASP A O 1
ATOM 2276 N N . ILE A 1 282 ? 10.225 9.104 38.515 1.00 59.75 282 ILE A N 1
ATOM 2277 C CA . ILE A 1 282 ? 8.768 9.322 38.518 1.00 59.75 282 ILE A CA 1
ATOM 2278 C C . ILE A 1 282 ? 8.310 9.589 39.949 1.00 59.75 282 ILE A C 1
ATOM 2280 O O . ILE A 1 282 ? 8.265 8.683 40.781 1.00 59.75 282 ILE A O 1
ATOM 2284 N N . SER A 1 283 ? 7.958 10.844 40.230 1.00 56.72 283 SER A N 1
ATOM 2285 C CA . SER A 1 283 ? 7.511 11.280 41.558 1.00 56.72 283 SER A CA 1
ATOM 2286 C C . SER A 1 283 ? 6.051 10.914 41.827 1.00 56.72 283 SER A C 1
ATOM 2288 O O . SER A 1 283 ? 5.701 10.554 42.952 1.00 56.72 283 SER A O 1
ATOM 2290 N N . GLU A 1 284 ? 5.210 10.945 40.793 1.00 60.50 284 GLU A N 1
ATOM 2291 C CA . GLU A 1 284 ? 3.797 10.585 40.875 1.00 60.50 284 GLU A CA 1
ATOM 2292 C C . GLU A 1 284 ? 3.294 10.058 39.521 1.00 60.50 284 GLU A C 1
ATOM 2294 O O . GLU A 1 284 ? 3.837 10.363 38.457 1.00 60.50 284 GLU A O 1
ATOM 2299 N N . TYR A 1 285 ? 2.243 9.243 39.532 1.00 59.69 285 TYR A N 1
ATOM 2300 C CA . TYR A 1 285 ? 1.532 8.861 38.315 1.00 59.69 285 TYR A CA 1
ATOM 2301 C C . TYR A 1 285 ? 0.031 8.779 38.586 1.00 59.69 285 TYR A C 1
ATOM 2303 O O . TYR A 1 285 ? -0.403 8.412 39.679 1.00 59.69 285 TYR A O 1
ATOM 2311 N N . GLN A 1 286 ? -0.770 9.059 37.561 1.00 58.59 286 GLN A N 1
ATOM 2312 C CA . GLN A 1 286 ? -2.220 8.892 37.601 1.00 58.59 286 GLN A CA 1
ATOM 2313 C C . GLN A 1 286 ? -2.642 7.896 36.525 1.00 58.59 286 GLN A C 1
ATOM 2315 O O . GLN A 1 286 ? -2.307 8.067 35.355 1.00 58.59 286 GLN A O 1
ATOM 2320 N N . VAL A 1 287 ? -3.386 6.862 36.924 1.00 58.06 287 VAL A N 1
ATOM 2321 C CA . VAL A 1 287 ? -3.997 5.908 35.995 1.00 58.06 287 VAL A CA 1
ATOM 2322 C C . VAL A 1 287 ? -5.497 6.161 35.974 1.00 58.06 287 VAL A C 1
ATOM 2324 O O . VAL A 1 287 ? -6.178 5.888 36.962 1.00 58.06 287 VAL A O 1
ATOM 2327 N N . ASN A 1 288 ? -6.008 6.688 34.866 1.00 59.16 288 ASN A N 1
ATOM 2328 C CA . ASN A 1 288 ? -7.438 6.899 34.670 1.00 59.16 288 ASN A CA 1
ATOM 2329 C C . ASN A 1 288 ? -8.002 5.759 33.834 1.00 59.16 288 ASN A C 1
ATOM 2331 O O . ASN A 1 288 ? -7.458 5.446 32.779 1.00 59.16 288 ASN A O 1
ATOM 2335 N N . VAL A 1 289 ? -9.087 5.152 34.301 1.00 56.53 289 VAL A N 1
ATOM 2336 C CA . VAL A 1 289 ? -9.807 4.107 33.575 1.00 56.53 289 VAL A CA 1
ATOM 2337 C C . VAL A 1 289 ? -11.153 4.689 33.164 1.00 56.53 289 VAL A C 1
ATOM 2339 O O . VAL A 1 289 ? -11.958 5.045 34.022 1.00 56.53 289 VAL A O 1
ATOM 2342 N N . TYR A 1 290 ? -11.377 4.820 31.863 1.00 58.78 290 TYR A N 1
ATOM 2343 C CA . TYR A 1 290 ? -12.601 5.376 31.298 1.00 58.78 290 TYR A CA 1
ATOM 2344 C C . TYR A 1 290 ? -13.460 4.244 30.758 1.00 58.78 290 TYR A C 1
ATOM 2346 O O . TYR A 1 290 ? -13.009 3.504 29.889 1.00 58.78 290 TYR A O 1
ATOM 2354 N N . GLU A 1 291 ? -14.674 4.121 31.284 1.00 52.97 291 GLU A N 1
ATOM 2355 C CA . GLU A 1 291 ? -15.720 3.243 30.759 1.00 52.97 291 GLU A CA 1
ATOM 2356 C C . GLU A 1 291 ? -16.465 4.008 29.661 1.00 52.97 291 GLU A C 1
ATOM 2358 O O . GLU A 1 291 ? -16.936 5.122 29.898 1.00 52.97 291 GLU A O 1
ATOM 2363 N N . PHE A 1 292 ? -16.516 3.457 28.449 1.00 52.34 292 PHE A N 1
ATOM 2364 C CA . PHE A 1 292 ? -17.323 4.032 27.374 1.00 52.34 292 PHE A CA 1
ATOM 2365 C C . PHE A 1 292 ? -18.695 3.358 27.354 1.00 52.34 292 PHE A C 1
ATOM 2367 O O . PHE A 1 292 ? -18.791 2.182 27.010 1.00 52.34 292 PHE A O 1
ATOM 2374 N N . ASP A 1 293 ? -19.745 4.102 27.704 1.00 46.16 293 ASP A N 1
ATOM 2375 C CA . ASP A 1 293 ? -21.120 3.653 27.478 1.00 46.16 293 ASP A CA 1
ATOM 2376 C C . ASP A 1 293 ? -21.376 3.549 25.965 1.00 46.16 293 ASP A C 1
ATOM 2378 O O . ASP A 1 293 ? -21.088 4.484 25.211 1.00 46.16 293 ASP A O 1
ATOM 2382 N N . SER A 1 294 ? -21.871 2.384 25.537 1.00 47.47 294 SER A N 1
ATOM 2383 C CA . SER A 1 294 ? -22.270 2.073 24.156 1.00 47.47 294 SER A CA 1
ATOM 2384 C C . SER A 1 294 ? -23.497 2.857 23.710 1.00 47.47 294 SER A C 1
ATOM 2386 O O . SER A 1 294 ? -24.469 2.863 24.502 1.00 47.47 294 SER A O 1
#

Solvent-accessible surface area (backbone atoms only — not comparable to full-atom values): 16238 Å² total; per-residue (Å²): 106,71,70,55,52,52,50,51,52,44,68,76,32,61,92,50,49,69,34,33,33,30,55,40,66,69,63,76,69,77,46,75,85,52,98,82,60,71,44,38,34,40,36,32,21,55,65,55,50,70,36,40,72,70,69,54,68,52,76,49,76,49,77,60,90,56,38,39,35,40,37,26,15,44,69,44,49,54,49,38,44,70,64,14,35,58,80,60,52,53,48,66,36,42,71,83,26,57,74,44,58,40,75,67,47,44,54,52,48,62,56,40,55,68,50,46,48,75,71,16,43,56,45,27,48,53,45,36,50,52,49,23,53,53,32,45,53,50,36,70,74,39,92,61,29,40,14,61,48,52,33,55,23,52,51,29,51,50,52,45,52,42,35,67,73,71,69,43,69,66,73,83,82,54,77,92,49,59,65,39,47,72,39,71,64,63,55,72,68,60,52,53,53,50,51,54,49,50,56,53,50,48,52,54,48,50,60,48,40,74,69,54,75,86,56,64,67,58,53,51,51,49,51,52,52,53,50,54,49,49,63,71,77,64,67,58,45,29,41,38,38,40,38,42,25,52,49,102,86,46,78,48,81,44,82,54,67,26,59,21,41,73,67,51,43,54,49,49,50,55,51,49,54,57,62,52,74,73,42,94,67,53,76,48,74,47,80,47,77,44,75,64,86,131

Radius of gyration: 22.93 Å; Cα contacts (8 Å, |Δi|>4): 402; chains: 1; bounding box: 46×46×65 Å

Organism: NCBI:txid1392007

Nearest PDB structures (foldseek):
  3c18-assembly2_C  TM=3.753E-01  e=1.838E-04  Exiguobacterium sibiricum 255-15
  2efk-assembly1_A-2  TM=2.168E-01  e=6.767E-01  Homo sapiens
  5swg-assembly1_B  TM=3.251E-01  e=6.581E+00  Homo sapiens
  6ixg-assembly2_B  TM=2.066E-01  e=3.382E+00  Homo sapiens
  8i21-assembly1_B  TM=1.269E-01  e=7.353E+00  Saccharomyces cerevisiae S288C

Sequence (294 aa):
MFLEKLKKIKELLDEKQLIGLFLTGSTLYNAKLDDNQETDYIAVVADVPQDFLTGKFVSEQLIEGDVDIKIYSFRQFVQLVLKGNPNILELFVDKSCLLYATDQFKGFYDELIEFVFEMARGKLLKALLGMAFSNLKRVKNSQEKTGKSVFNVLKNIQYINQITTSGKIISVDFSNIKNVKQKEKWTVKEIDDLEKQIEQTKQSCNSAVEKLEYNSDLVDKFNIMSFKFLQTEVVPTFYVQITEFIDSENKREGNVAAFLSKEDALKSSEETKKLLKGKDDISEYQVNVYEFDS

Foldseek 3Di:
DVVVVVVVVCVVCVVFAFAWKFWFDPVVQPPDPPVQAQTEMETEGEDALVCLLVVHWDWDWDDDRSYIYTYTYLVRLLVCLLLLPVRSLVRLQDVVRTPDHDPLVVVLSVVCSVLSLLQNVLSNLVNLLVQLVVLLVVLVPDPFSALVSVLSNVVSLQQLVCCLPPVHNHDRNCVVSPCSRVDRGDDPVVSVVSVVSSVVSVVSSVVSSVPRDNDVVSVVVSVVSSVVSSPVSVDDWKFKWKWFDQDPVDTDTDRSGGHDDPVVLVVSVVVVVVVVVPDPRTPDMDIDIDGDDD

Secondary structure (DSSP, 8-state):
-HHHHHHHHHHHHGGGTEEEEEEEGGGGGT----TT--EEEEEEEPPPHHHHHHT---EEEEEETTEEEEEEEHHHHHHHHHTT-HHHHGGGT-GGGEEEE-HHHHHHHHHHHHHHHHHHHHHHHHHHHHHHHHHHHHHHH-SS--HHHHHHHHHHHHHHHHHHHHSS-S----GGGGGGGG-S---HHHHHHHHHHHHHHHHHHHHHHHT----HHHHHHHHHHHHHHHHHHS---EEEEEEEESSSS-EEEE----EE-HHHHHHHHHHHHHHHTT-TT-SEEEEEEEE---

Mean predicted aligned error: 11.14 Å

pLDDT: mean 77.61, std 14.13, range [41.69, 96.06]

InterPro domains:
  IPR018775 RNA repair pathway DNA polymerase beta [PF10127] (36-204)